Protein AF-S4MDJ8-F1 (afdb_monomer_lite)

Radius of gyration: 24.44 Å; chains: 1; bounding box: 49×28×102 Å

Structure (mmCIF, N/CA/C/O back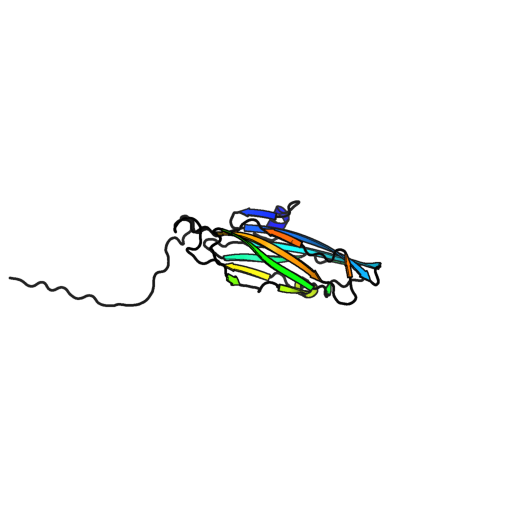bone):
data_AF-S4MDJ8-F1
#
_entry.id   AF-S4MDJ8-F1
#
loop_
_atom_site.group_PDB
_atom_site.id
_atom_site.type_symbol
_atom_site.label_atom_id
_atom_site.label_alt_id
_atom_site.label_comp_id
_atom_site.label_asym_id
_atom_site.label_entity_id
_atom_site.label_seq_id
_atom_site.pdbx_PDB_ins_code
_atom_site.Cartn_x
_atom_site.Cartn_y
_atom_site.Cartn_z
_atom_site.occupancy
_atom_site.B_iso_or_equiv
_atom_site.auth_seq_id
_atom_site.auth_comp_id
_atom_site.auth_asym_id
_atom_site.auth_atom_id
_atom_site.pdbx_PDB_model_num
ATOM 1 N N . MET A 1 1 ? 8.900 -11.882 -4.700 1.00 88.25 1 MET A N 1
ATOM 2 C CA . MET A 1 1 ? 8.943 -11.615 -3.251 1.00 88.25 1 MET A CA 1
ATOM 3 C C . MET A 1 1 ? 7.587 -11.981 -2.698 1.00 88.25 1 MET A C 1
ATOM 5 O O . MET A 1 1 ? 6.604 -11.550 -3.291 1.00 88.25 1 MET A O 1
ATOM 9 N N . THR A 1 2 ? 7.538 -12.802 -1.654 1.00 91.75 2 THR A N 1
ATOM 10 C CA . THR A 1 2 ? 6.279 -13.158 -0.974 1.00 91.75 2 THR A CA 1
ATOM 11 C C . THR A 1 2 ? 5.991 -12.207 0.190 1.00 91.75 2 THR A C 1
ATOM 13 O O . THR A 1 2 ? 6.854 -11.416 0.580 1.00 91.75 2 THR A O 1
ATOM 16 N N . THR A 1 3 ? 4.788 -12.286 0.764 1.00 92.44 3 THR A N 1
ATOM 17 C CA . THR A 1 3 ? 4.441 -11.566 1.998 1.00 92.44 3 THR A CA 1
ATOM 18 C C . THR A 1 3 ? 5.315 -12.004 3.167 1.00 92.44 3 THR A C 1
ATOM 20 O O . THR A 1 3 ? 5.830 -11.137 3.864 1.00 92.44 3 THR A O 1
ATOM 23 N N . GLN A 1 4 ? 5.580 -13.309 3.336 1.00 93.06 4 GLN A N 1
ATOM 24 C CA . GLN A 1 4 ? 6.463 -13.787 4.410 1.00 93.06 4 GLN A CA 1
ATOM 25 C C . GLN A 1 4 ? 7.883 -13.232 4.273 1.00 93.06 4 GLN A C 1
ATOM 27 O O . GLN A 1 4 ? 8.463 -12.775 5.252 1.00 93.06 4 GLN A O 1
ATOM 32 N N . GLU A 1 5 ? 8.434 -13.223 3.054 1.00 93.12 5 GLU A N 1
ATOM 33 C CA . GLU A 1 5 ? 9.754 -12.637 2.798 1.00 93.12 5 GLU A CA 1
ATOM 34 C C . GLU A 1 5 ? 9.779 -11.137 3.096 1.00 93.12 5 GLU A C 1
ATOM 36 O O . GLU A 1 5 ? 10.768 -10.631 3.620 1.00 93.12 5 GLU A O 1
ATOM 41 N N . CYS A 1 6 ? 8.699 -10.426 2.760 1.00 93.31 6 CYS A N 1
ATOM 42 C CA . CYS A 1 6 ? 8.584 -9.009 3.060 1.00 93.31 6 CYS A CA 1
ATOM 43 C C . CYS A 1 6 ? 8.516 -8.754 4.571 1.00 93.31 6 CYS A C 1
ATOM 45 O O . CYS A 1 6 ? 9.311 -7.971 5.075 1.00 93.31 6 CYS A O 1
ATOM 47 N N . VAL A 1 7 ? 7.633 -9.443 5.299 1.00 93.19 7 VAL A N 1
ATOM 48 C CA . VAL A 1 7 ? 7.488 -9.306 6.759 1.00 93.19 7 VAL A CA 1
ATOM 49 C C . VAL A 1 7 ? 8.807 -9.617 7.471 1.00 93.19 7 VAL A C 1
ATOM 51 O O . VAL A 1 7 ? 9.275 -8.815 8.278 1.00 93.19 7 VAL A O 1
ATOM 54 N N . ALA A 1 8 ? 9.459 -10.728 7.114 1.00 93.12 8 ALA A N 1
ATOM 55 C CA . ALA A 1 8 ? 10.753 -11.102 7.681 1.00 93.12 8 ALA A CA 1
ATOM 56 C C . ALA A 1 8 ? 11.854 -10.078 7.354 1.00 93.12 8 ALA A C 1
ATOM 58 O O . ALA A 1 8 ? 12.700 -9.780 8.195 1.00 93.12 8 ALA A O 1
ATOM 59 N N . GLY A 1 9 ? 11.850 -9.536 6.134 1.00 89.38 9 GLY A N 1
ATOM 60 C CA . GLY A 1 9 ? 12.825 -8.542 5.695 1.00 89.38 9 GLY A CA 1
ATOM 61 C C . GLY A 1 9 ? 12.613 -7.152 6.298 1.00 89.38 9 GLY A C 1
ATOM 62 O O . GLY A 1 9 ? 13.595 -6.433 6.507 1.00 89.38 9 GLY A O 1
ATOM 63 N N . LEU A 1 10 ? 11.358 -6.780 6.580 1.00 90.62 10 LEU A N 1
ATOM 64 C CA . LEU A 1 10 ? 11.018 -5.543 7.272 1.00 90.62 10 LEU A CA 1
ATOM 65 C C . LEU A 1 10 ? 11.495 -5.615 8.716 1.00 90.62 10 LEU A C 1
ATOM 67 O O . LEU A 1 10 ? 12.305 -4.776 9.079 1.00 90.62 10 LEU A O 1
ATOM 71 N N . ALA A 1 11 ? 11.116 -6.625 9.505 1.00 84.88 11 ALA A N 1
ATOM 72 C CA . ALA A 1 11 ? 11.483 -6.726 10.924 1.00 84.88 11 ALA A CA 1
ATOM 73 C C . ALA A 1 11 ? 11.325 -5.379 11.676 1.00 84.88 11 ALA A C 1
ATOM 75 O O . ALA A 1 11 ? 10.214 -5.016 12.039 1.00 84.88 11 ALA A O 1
ATOM 76 N N . THR A 1 12 ? 12.410 -4.616 11.878 1.00 78.56 12 THR A N 1
ATOM 77 C CA . THR A 1 12 ? 12.421 -3.278 12.517 1.00 78.56 12 THR A CA 1
ATOM 78 C C . THR A 1 12 ? 12.629 -2.100 11.547 1.00 78.56 12 THR A C 1
ATOM 80 O O . THR A 1 12 ? 12.828 -0.961 11.967 1.00 78.56 12 THR A O 1
ATOM 83 N N . LYS A 1 13 ? 12.626 -2.354 10.238 1.00 84.81 13 LYS A N 1
ATOM 84 C CA . LYS A 1 13 ? 12.887 -1.405 9.148 1.00 84.81 13 LYS A CA 1
ATOM 85 C C . LYS A 1 13 ? 11.585 -0.980 8.476 1.00 84.81 13 LYS A C 1
ATOM 87 O O . LYS A 1 13 ? 10.620 -1.731 8.410 1.00 84.81 13 LYS A O 1
ATOM 92 N N . THR A 1 14 ? 11.598 0.207 7.877 1.00 80.94 14 THR A N 1
ATOM 93 C CA . THR A 1 14 ? 10.458 0.759 7.123 1.00 80.94 14 THR A CA 1
ATOM 94 C C . THR A 1 14 ? 10.390 0.267 5.673 1.00 80.94 14 THR A C 1
ATOM 96 O O . THR A 1 14 ? 9.345 0.364 5.026 1.00 80.94 14 THR A O 1
ATOM 99 N N . PHE A 1 15 ? 11.490 -0.278 5.148 1.00 88.06 15 PHE A N 1
ATOM 100 C CA . PHE A 1 15 ? 11.560 -0.896 3.827 1.00 88.06 15 PHE A CA 1
ATOM 101 C C . PHE A 1 15 ? 12.599 -2.022 3.794 1.00 88.06 15 PHE A C 1
ATOM 103 O O . PHE A 1 15 ? 13.547 -2.057 4.584 1.00 88.06 15 PHE A O 1
ATOM 110 N N . TYR A 1 16 ? 12.442 -2.924 2.830 1.00 90.38 16 TYR A N 1
ATOM 111 C CA . TYR A 1 16 ? 13.342 -4.040 2.582 1.00 90.38 16 TYR A CA 1
ATOM 112 C C . TYR A 1 16 ? 13.578 -4.216 1.082 1.00 90.38 16 TYR A C 1
ATOM 114 O O . TYR A 1 16 ? 12.639 -4.293 0.290 1.00 90.38 16 TYR A O 1
ATOM 122 N N . ILE A 1 17 ? 14.846 -4.306 0.682 1.00 88.81 17 ILE A N 1
ATOM 123 C CA . ILE A 1 17 ? 15.245 -4.624 -0.691 1.00 88.81 17 ILE A CA 1
ATOM 124 C C . ILE A 1 17 ? 15.788 -6.047 -0.693 1.00 88.81 17 ILE A C 1
ATOM 126 O O . ILE A 1 17 ? 16.850 -6.309 -0.133 1.00 88.81 17 ILE A O 1
ATOM 130 N N . LYS A 1 18 ? 15.087 -6.956 -1.372 1.00 87.50 18 LYS A N 1
ATOM 131 C CA . LYS A 1 18 ? 15.595 -8.312 -1.619 1.00 87.50 18 LYS A CA 1
ATOM 132 C C . LYS A 1 18 ? 16.567 -8.326 -2.792 1.00 87.50 18 LYS A C 1
ATOM 134 O O . LYS A 1 18 ? 17.546 -9.060 -2.796 1.00 87.50 18 LYS A O 1
ATOM 139 N N . SER A 1 19 ? 16.262 -7.549 -3.826 1.00 84.56 19 SER A N 1
ATOM 140 C CA . SER A 1 19 ? 17.095 -7.403 -5.018 1.00 84.56 19 SER A CA 1
ATOM 141 C C . SER A 1 19 ? 16.704 -6.137 -5.775 1.00 84.56 19 SER A C 1
ATOM 143 O O . SER A 1 19 ? 15.685 -5.517 -5.479 1.00 84.56 19 SER A O 1
ATOM 145 N N . ARG A 1 20 ? 17.435 -5.813 -6.843 1.00 77.12 20 ARG A N 1
ATOM 146 C CA . ARG A 1 20 ? 17.061 -4.726 -7.765 1.00 77.12 20 ARG A CA 1
ATOM 147 C C . ARG A 1 20 ? 15.680 -4.881 -8.427 1.00 77.12 20 ARG A C 1
ATOM 149 O O . ARG A 1 20 ? 15.167 -3.908 -8.962 1.00 77.12 20 ARG A O 1
ATOM 156 N N . TYR A 1 21 ? 15.094 -6.081 -8.401 1.00 82.81 21 TYR A N 1
ATOM 157 C CA . TYR A 1 21 ? 13.793 -6.391 -9.005 1.00 82.81 21 TYR A CA 1
ATOM 158 C C . TYR A 1 21 ? 12.679 -6.607 -7.983 1.00 82.81 21 TYR A C 1
ATOM 160 O O . TYR A 1 21 ? 11.548 -6.890 -8.371 1.00 82.81 21 TYR A O 1
ATOM 168 N N . ALA A 1 22 ? 12.990 -6.565 -6.688 1.00 88.25 22 ALA A N 1
ATOM 169 C CA . ALA A 1 22 ? 12.021 -6.872 -5.651 1.00 88.25 22 ALA A CA 1
ATOM 170 C C . ALA A 1 22 ? 12.335 -6.117 -4.363 1.00 88.25 22 ALA A C 1
ATOM 172 O O . ALA A 1 22 ? 13.369 -6.349 -3.728 1.00 88.25 22 ALA A O 1
ATOM 173 N N . LEU A 1 23 ? 11.39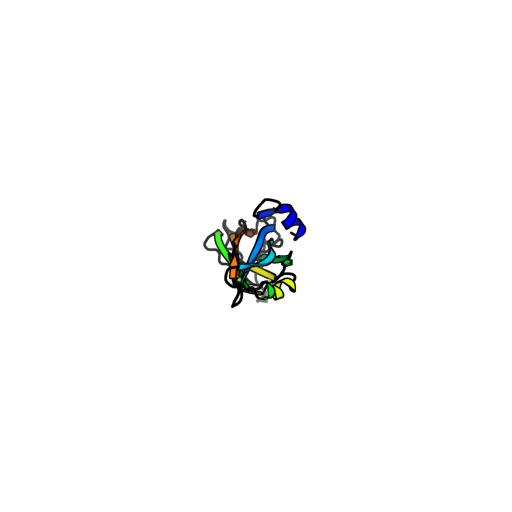7 -5.268 -3.963 1.00 90.62 23 LEU A N 1
ATOM 174 C CA . LEU A 1 23 ? 11.437 -4.512 -2.723 1.00 90.62 23 LEU A CA 1
ATOM 175 C C . LEU A 1 23 ? 10.057 -4.491 -2.074 1.00 90.62 23 LEU A C 1
ATOM 177 O O . LEU A 1 23 ? 9.044 -4.716 -2.739 1.00 90.62 23 LEU A O 1
ATOM 181 N N . CYS A 1 24 ? 10.013 -4.171 -0.791 1.00 92.50 24 CYS A N 1
ATOM 182 C CA . CYS A 1 24 ? 8.761 -3.873 -0.133 1.00 92.50 24 CYS A CA 1
ATOM 183 C C . CYS A 1 24 ? 8.899 -2.827 0.964 1.00 92.50 24 CYS A C 1
ATOM 185 O O . CYS A 1 24 ? 9.994 -2.526 1.438 1.00 92.50 24 CYS A O 1
ATOM 187 N N . SER A 1 25 ? 7.752 -2.294 1.357 1.00 93.44 25 SER A N 1
ATOM 188 C CA . SER A 1 25 ? 7.562 -1.455 2.530 1.00 93.44 25 SER A CA 1
ATOM 189 C C . SER A 1 25 ? 6.271 -1.882 3.215 1.00 93.44 25 SER A C 1
ATOM 191 O O . SER A 1 25 ? 5.390 -2.464 2.576 1.00 93.44 25 SER A O 1
ATOM 193 N N . GLY A 1 26 ? 6.170 -1.617 4.509 1.00 92.12 26 GLY A N 1
ATOM 194 C CA . GLY A 1 26 ? 4.990 -1.935 5.289 1.00 92.12 26 GLY A CA 1
ATOM 195 C C . GLY A 1 26 ? 4.720 -0.871 6.334 1.00 92.12 26 GLY A C 1
ATOM 196 O O . GLY A 1 26 ? 5.629 -0.150 6.751 1.00 92.12 26 GLY A O 1
ATOM 197 N N . LYS A 1 27 ? 3.458 -0.763 6.735 1.00 91.56 27 LYS A N 1
ATOM 198 C CA . LYS A 1 27 ? 3.037 0.115 7.818 1.00 91.56 27 LYS A CA 1
ATOM 199 C C . LYS A 1 27 ? 1.862 -0.502 8.562 1.00 91.56 27 LYS A C 1
ATOM 201 O O . LYS A 1 27 ? 0.946 -1.028 7.935 1.00 91.56 27 LYS A O 1
ATOM 206 N N . GLN A 1 28 ? 1.908 -0.376 9.880 1.00 92.12 28 GLN A N 1
ATOM 207 C CA . GLN A 1 28 ? 0.833 -0.771 10.777 1.00 92.12 28 GLN A CA 1
ATOM 208 C C . GLN A 1 28 ? -0.049 0.437 11.080 1.00 92.12 28 GLN A C 1
ATOM 210 O O . GLN A 1 28 ? 0.442 1.565 11.216 1.00 92.12 28 GLN A O 1
ATOM 215 N N . PHE A 1 29 ? -1.350 0.203 11.174 1.00 93.25 29 PHE A N 1
ATOM 216 C CA . PHE A 1 29 ? -2.346 1.234 11.409 1.00 93.25 29 PHE A CA 1
ATOM 217 C C . PHE A 1 29 ? -3.201 0.843 12.603 1.00 93.25 29 PHE A C 1
ATOM 219 O O . PHE A 1 29 ? -4.166 0.101 12.464 1.00 93.25 29 PHE A O 1
ATOM 226 N N . GLU A 1 30 ? -2.906 1.437 13.753 1.00 94.38 30 GLU A N 1
ATOM 227 C CA . GLU A 1 30 ? -3.720 1.330 14.964 1.00 94.38 30 GLU A CA 1
ATOM 228 C C . GLU A 1 30 ? -4.609 2.565 15.121 1.00 94.38 30 GLU A C 1
ATOM 230 O O . GLU A 1 30 ? -4.180 3.688 14.851 1.00 94.38 30 GLU A O 1
ATOM 235 N N . GLN A 1 31 ? -5.862 2.366 15.523 1.00 94.62 31 GLN A N 1
ATOM 236 C CA . GLN A 1 31 ? -6.810 3.441 15.797 1.00 94.62 31 GLN A CA 1
ATOM 237 C C . GLN A 1 31 ? -7.520 3.201 17.124 1.00 94.62 31 GLN A C 1
ATOM 239 O O . GLN A 1 31 ? -8.027 2.108 17.384 1.00 94.62 31 GLN A O 1
ATOM 244 N N . VAL A 1 32 ? -7.650 4.263 17.914 1.00 95.25 32 VAL A N 1
ATOM 245 C CA . VAL A 1 32 ? -8.607 4.352 19.018 1.00 95.25 32 VAL A CA 1
ATOM 246 C C . VAL A 1 32 ? -9.846 5.082 18.516 1.00 95.25 32 VAL A C 1
ATOM 248 O O . VAL A 1 32 ? -9.746 6.218 18.057 1.00 95.25 32 VAL A O 1
ATOM 251 N N . TRP A 1 33 ? -11.008 4.440 18.588 1.00 95.69 33 TRP A N 1
ATOM 252 C CA . TRP A 1 33 ? -12.289 4.996 18.157 1.00 95.69 33 TRP A CA 1
ATOM 253 C C . TRP A 1 33 ? -12.938 5.794 19.268 1.00 95.69 33 TRP A C 1
ATOM 255 O O . TRP A 1 33 ? -12.996 5.343 20.413 1.00 95.69 33 TRP A O 1
ATOM 265 N N . LEU A 1 34 ? -13.448 6.966 18.902 1.00 94.12 34 LEU A N 1
ATOM 266 C CA . LEU A 1 34 ? -14.087 7.891 19.817 1.00 94.12 34 LEU A CA 1
ATOM 267 C C . LEU A 1 34 ? -15.575 8.026 19.496 1.00 94.12 34 LEU A C 1
ATOM 269 O O . LEU A 1 34 ? -15.966 8.126 18.328 1.00 94.12 34 LEU A O 1
ATOM 273 N N . ARG A 1 35 ? -16.390 8.121 20.546 1.00 88.50 35 ARG A N 1
ATOM 274 C CA . ARG A 1 35 ? -17.797 8.520 20.469 1.00 88.50 35 ARG A CA 1
ATOM 275 C C . ARG A 1 35 ? -18.021 9.657 21.453 1.00 88.50 35 ARG A C 1
ATOM 277 O O . ARG A 1 35 ? -17.712 9.528 22.629 1.00 88.50 35 ARG A O 1
ATOM 284 N N . ASN A 1 36 ? -18.496 10.798 20.957 1.00 87.88 36 ASN A N 1
ATOM 285 C CA . ASN A 1 36 ? -18.613 12.034 21.745 1.00 87.88 36 ASN A CA 1
ATOM 286 C C . ASN A 1 36 ? -17.294 12.465 22.431 1.00 87.88 36 ASN A C 1
ATOM 288 O O . ASN A 1 36 ? -17.325 13.062 23.499 1.00 87.88 36 ASN A O 1
ATOM 292 N N . GLY A 1 37 ? -16.141 12.159 21.824 1.00 87.25 37 GLY A N 1
ATOM 293 C CA . GLY A 1 37 ? -14.812 12.482 22.364 1.00 87.25 37 GLY A CA 1
ATOM 294 C C . GLY A 1 37 ? -14.206 11.421 23.288 1.00 87.25 37 GLY A C 1
ATOM 295 O O . GLY A 1 37 ? -13.008 11.479 23.544 1.00 87.25 37 GLY A O 1
ATOM 296 N N . GLU A 1 38 ? -14.981 10.421 23.711 1.00 92.62 38 GLU A N 1
ATOM 297 C CA . GLU A 1 38 ? -14.529 9.376 24.635 1.00 92.62 38 GLU A CA 1
ATOM 298 C C . GLU A 1 38 ? -14.091 8.098 23.897 1.00 92.62 38 GLU A C 1
ATOM 300 O O . GLU A 1 38 ? -14.782 7.682 22.959 1.00 92.62 38 GLU A O 1
ATOM 305 N N . PRO A 1 39 ? -12.986 7.435 24.300 1.00 95.38 39 PRO A N 1
ATOM 306 C CA . PRO A 1 39 ? -12.560 6.154 23.738 1.00 95.38 39 PRO A CA 1
ATOM 307 C C . PRO A 1 39 ? -13.566 5.027 23.988 1.00 95.38 39 PRO A C 1
ATOM 309 O O . PRO A 1 39 ? -13.848 4.670 25.130 1.00 95.38 39 PRO A O 1
ATOM 312 N N . VAL A 1 40 ? -14.052 4.402 22.915 1.00 96.62 40 VAL A N 1
ATOM 313 C CA . VAL A 1 40 ? -15.057 3.322 22.987 1.00 96.62 40 VAL A CA 1
ATOM 314 C C . VAL A 1 40 ? -14.591 1.992 22.399 1.00 96.62 40 VAL A C 1
ATOM 316 O O . VAL A 1 40 ? -15.143 0.942 22.738 1.00 96.62 40 VAL A O 1
ATOM 319 N N . GLY A 1 41 ? -13.527 1.998 21.596 1.00 96.50 41 GLY A N 1
ATOM 320 C CA . GLY A 1 41 ? -12.958 0.779 21.031 1.00 96.50 41 GLY A CA 1
ATOM 321 C C . GLY A 1 41 ? -11.697 1.019 20.226 1.00 96.50 41 GLY A C 1
ATOM 322 O O . GLY A 1 41 ? -11.176 2.133 20.170 1.00 96.50 41 GLY A O 1
ATOM 323 N N . THR A 1 42 ? -11.184 -0.045 19.622 1.00 96.81 42 THR A N 1
ATOM 324 C CA . THR A 1 42 ? -9.923 -0.017 18.874 1.00 96.81 42 THR A CA 1
ATOM 325 C C . THR A 1 42 ? -10.031 -0.806 17.582 1.00 96.81 42 THR A C 1
ATOM 327 O O . THR A 1 42 ? -10.879 -1.691 17.443 1.00 96.81 42 THR A O 1
ATOM 330 N N . SER A 1 43 ? -9.165 -0.483 16.629 1.00 96.69 43 SER A N 1
ATOM 331 C CA . SER A 1 43 ? -8.934 -1.311 15.452 1.00 96.69 43 SER A CA 1
ATOM 332 C C . SER A 1 43 ? -7.472 -1.283 15.032 1.00 96.69 43 SER A C 1
ATOM 334 O O . SER A 1 43 ? -6.774 -0.301 15.280 1.00 96.69 43 SER A O 1
ATOM 336 N N . HIS A 1 44 ? -7.026 -2.354 14.391 1.00 96.00 44 HIS A N 1
ATOM 337 C CA . HIS A 1 44 ? -5.690 -2.491 13.835 1.00 96.00 44 HIS A CA 1
ATOM 338 C C . HIS A 1 44 ? -5.741 -3.202 12.479 1.00 96.00 44 HIS A C 1
ATOM 340 O O . HIS A 1 44 ? -6.588 -4.070 12.261 1.00 96.00 44 HIS A O 1
ATOM 346 N N . PHE A 1 45 ? -4.862 -2.796 11.569 1.00 95.06 45 PHE A N 1
ATOM 347 C CA . PHE A 1 45 ? -4.556 -3.529 10.349 1.00 95.06 45 PHE A CA 1
ATOM 348 C C . PHE A 1 45 ? -3.166 -3.157 9.840 1.00 95.06 45 PHE A C 1
ATOM 350 O O . PHE A 1 45 ? -2.669 -2.049 10.064 1.00 95.06 45 PHE A O 1
ATOM 357 N N . ASP A 1 46 ? -2.596 -4.059 9.062 1.00 93.56 46 ASP A N 1
ATOM 358 C CA . ASP A 1 46 ? -1.310 -3.896 8.412 1.00 93.56 46 ASP A CA 1
ATOM 359 C C . ASP A 1 46 ? -1.480 -3.672 6.913 1.00 93.56 46 ASP A C 1
ATOM 361 O O . ASP A 1 46 ? -2.369 -4.233 6.266 1.00 93.56 46 ASP A O 1
ATOM 365 N N . VAL A 1 47 ? -0.583 -2.872 6.339 1.00 94.00 47 VAL A N 1
ATOM 366 C CA . VAL A 1 47 ? -0.459 -2.706 4.891 1.00 94.00 47 VAL A CA 1
ATOM 367 C C . VAL A 1 47 ? 0.952 -3.047 4.461 1.00 94.00 47 VAL A C 1
ATOM 369 O O . VAL A 1 47 ? 1.908 -2.450 4.953 1.00 94.00 47 VAL A O 1
ATOM 372 N N . LEU A 1 48 ? 1.082 -3.935 3.477 1.00 94.38 48 LEU A N 1
ATOM 373 C CA . LEU A 1 48 ? 2.338 -4.201 2.779 1.00 94.38 48 LEU A CA 1
ATOM 374 C C . LEU A 1 48 ? 2.220 -3.748 1.324 1.00 94.38 48 LEU A C 1
ATOM 376 O O . LEU A 1 48 ? 1.288 -4.134 0.620 1.00 94.38 48 LEU A O 1
ATOM 380 N N . ALA A 1 49 ? 3.197 -2.982 0.847 1.00 94.94 49 ALA A N 1
ATOM 381 C CA . ALA A 1 49 ? 3.377 -2.670 -0.565 1.00 94.94 49 ALA A CA 1
ATOM 382 C C . ALA A 1 49 ? 4.607 -3.420 -1.086 1.00 94.94 49 ALA A C 1
ATOM 384 O O . ALA A 1 49 ? 5.739 -3.112 -0.713 1.00 94.94 49 ALA A O 1
ATOM 385 N N . ILE A 1 50 ? 4.389 -4.408 -1.955 1.00 94.31 50 ILE A N 1
ATOM 386 C CA . ILE A 1 50 ? 5.454 -5.206 -2.573 1.00 94.31 50 ILE A CA 1
ATOM 387 C C . ILE A 1 50 ? 5.618 -4.779 -4.030 1.00 94.31 50 ILE A C 1
ATOM 389 O O . ILE A 1 50 ? 4.728 -4.990 -4.853 1.00 94.31 50 ILE A O 1
ATOM 393 N N . GLY A 1 51 ? 6.777 -4.212 -4.354 1.00 92.38 51 GLY A N 1
ATOM 394 C CA . GLY A 1 51 ? 7.179 -3.862 -5.712 1.00 92.38 51 GLY A CA 1
ATOM 395 C C . GLY A 1 51 ? 7.995 -4.974 -6.342 1.00 92.38 51 GLY A C 1
ATOM 396 O O . GLY A 1 51 ? 9.019 -5.384 -5.796 1.00 92.38 51 GLY A O 1
ATOM 397 N N . THR A 1 52 ? 7.570 -5.439 -7.512 1.00 90.69 52 THR A N 1
ATOM 398 C CA . THR A 1 52 ? 8.306 -6.432 -8.297 1.00 90.69 52 THR A CA 1
ATOM 399 C C . THR A 1 52 ? 8.410 -6.026 -9.754 1.00 90.69 52 THR A C 1
ATOM 401 O O . THR A 1 52 ? 7.471 -5.476 -10.324 1.00 90.69 52 THR A O 1
ATOM 404 N N . ILE A 1 53 ? 9.550 -6.325 -10.362 1.00 86.12 53 ILE A N 1
ATOM 405 C CA . ILE A 1 53 ? 9.785 -6.170 -11.794 1.00 86.12 53 ILE A CA 1
ATOM 406 C C . ILE A 1 53 ? 10.081 -7.571 -12.332 1.00 86.12 53 ILE A C 1
ATOM 408 O O . ILE A 1 53 ? 11.092 -8.163 -11.943 1.00 86.12 53 ILE A O 1
ATOM 412 N N . PRO A 1 54 ? 9.209 -8.152 -13.176 1.00 82.62 54 PRO A N 1
ATOM 413 C CA . PRO A 1 54 ? 9.517 -9.412 -13.834 1.00 82.62 54 PRO A CA 1
ATOM 414 C C . PRO A 1 54 ? 10.822 -9.309 -14.626 1.00 82.62 54 PRO A C 1
ATOM 416 O O . PRO A 1 54 ? 11.175 -8.241 -15.134 1.00 82.62 54 PRO A O 1
ATOM 419 N N . LYS A 1 55 ? 11.529 -10.433 -14.771 1.00 74.12 55 LYS A N 1
ATOM 420 C CA . LYS A 1 55 ? 12.708 -10.491 -15.638 1.00 74.12 55 LYS A CA 1
ATOM 421 C C . LYS A 1 55 ? 12.318 -9.986 -17.034 1.00 74.12 55 LYS A C 1
ATOM 423 O O . LYS A 1 55 ? 11.285 -10.389 -17.559 1.00 74.12 55 LYS A O 1
ATOM 428 N N . ASN A 1 56 ? 13.146 -9.118 -17.614 1.00 71.94 56 ASN A N 1
ATOM 429 C CA . ASN A 1 56 ? 12.942 -8.535 -18.946 1.00 71.94 56 ASN A CA 1
ATOM 430 C C . ASN A 1 56 ? 11.691 -7.643 -19.086 1.00 71.94 56 ASN A C 1
ATOM 432 O O . ASN A 1 56 ? 11.173 -7.486 -20.189 1.00 71.94 56 ASN A O 1
ATOM 436 N N . SER A 1 57 ? 11.197 -7.060 -17.991 1.00 77.94 57 SER A N 1
ATOM 437 C CA . SER A 1 57 ? 10.038 -6.166 -18.012 1.00 77.94 57 SER A CA 1
ATOM 438 C C . SER A 1 57 ? 10.412 -4.723 -17.682 1.00 77.94 57 SER A C 1
ATOM 440 O O . SER A 1 57 ? 11.198 -4.462 -16.773 1.00 77.94 57 SER A O 1
ATOM 442 N N . ARG A 1 58 ? 9.768 -3.774 -18.371 1.00 81.19 58 ARG A N 1
ATOM 443 C CA . ARG A 1 58 ? 9.761 -2.339 -18.017 1.00 81.19 58 ARG A CA 1
ATOM 444 C C . ARG A 1 58 ? 8.511 -1.938 -17.233 1.00 81.19 58 ARG A C 1
ATOM 446 O O . ARG A 1 58 ? 8.131 -0.773 -17.190 1.00 81.19 58 ARG A O 1
ATOM 453 N N . THR A 1 59 ? 7.854 -2.929 -16.638 1.00 86.56 59 THR A N 1
ATOM 454 C CA . THR A 1 59 ? 6.687 -2.754 -15.779 1.00 86.56 59 THR A CA 1
ATOM 455 C C . THR A 1 59 ? 7.068 -3.121 -14.357 1.00 86.56 59 THR A C 1
ATOM 457 O O . THR A 1 59 ? 7.483 -4.251 -14.097 1.00 86.56 59 THR A O 1
ATOM 460 N N . ILE A 1 60 ? 6.890 -2.189 -13.423 1.00 88.19 60 ILE A N 1
ATOM 461 C CA . ILE A 1 60 ? 6.823 -2.546 -12.005 1.00 88.19 60 ILE A CA 1
ATOM 462 C C . ILE A 1 60 ? 5.376 -2.879 -11.676 1.00 88.19 60 ILE A C 1
ATOM 464 O O . ILE A 1 60 ? 4.457 -2.147 -12.037 1.00 88.19 60 ILE A O 1
ATOM 468 N N . THR A 1 61 ? 5.183 -3.982 -10.970 1.00 92.44 61 THR A N 1
ATOM 469 C CA . THR A 1 61 ? 3.928 -4.303 -10.302 1.00 92.44 61 THR A CA 1
ATOM 470 C C . THR A 1 61 ? 4.086 -4.022 -8.820 1.00 92.44 61 THR A C 1
ATOM 472 O O . THR A 1 61 ? 4.898 -4.662 -8.151 1.00 92.44 61 THR A O 1
ATOM 475 N N . VAL A 1 62 ? 3.294 -3.086 -8.310 1.00 93.81 62 VAL A N 1
ATOM 476 C CA . VAL A 1 62 ? 3.113 -2.844 -6.882 1.00 93.81 62 VAL A CA 1
ATOM 477 C C . VAL A 1 62 ? 1.853 -3.579 -6.446 1.00 93.81 62 VAL A C 1
ATOM 479 O O . VAL A 1 62 ? 0.746 -3.251 -6.870 1.00 93.81 62 VAL A O 1
ATOM 482 N N . THR A 1 63 ? 2.025 -4.605 -5.622 1.00 95.50 63 THR A N 1
ATOM 483 C CA . THR A 1 63 ? 0.915 -5.357 -5.031 1.00 95.50 63 THR A CA 1
ATOM 484 C C . THR A 1 63 ? 0.721 -4.894 -3.598 1.00 95.50 63 THR A C 1
ATOM 486 O O . THR A 1 63 ? 1.679 -4.894 -2.824 1.00 95.50 63 THR A O 1
ATOM 489 N N . TYR A 1 64 ? -0.506 -4.505 -3.265 1.00 95.69 64 TYR A N 1
ATOM 490 C CA . TYR A 1 64 ? -0.889 -4.116 -1.916 1.00 95.69 64 TYR A CA 1
ATOM 491 C C . TYR A 1 64 ? -1.590 -5.276 -1.224 1.00 95.69 64 TYR A C 1
ATOM 493 O O . TYR A 1 64 ? -2.517 -5.865 -1.786 1.00 95.69 64 TYR A O 1
ATOM 501 N N . TYR A 1 65 ? -1.146 -5.560 -0.007 1.00 95.50 65 TYR A N 1
ATOM 502 C CA . TYR A 1 65 ? -1.731 -6.542 0.894 1.00 95.50 65 TYR A CA 1
ATOM 503 C C . TYR A 1 65 ? -2.247 -5.797 2.115 1.00 95.50 65 TYR A C 1
ATOM 505 O O . TYR A 1 65 ? -1.520 -4.971 2.669 1.00 95.50 65 TYR A O 1
ATOM 513 N N . PHE A 1 66 ? -3.481 -6.092 2.507 1.00 95.12 66 PHE A N 1
ATOM 514 C CA . PHE A 1 66 ? -4.081 -5.596 3.737 1.00 95.12 66 PHE A CA 1
ATOM 515 C C . PHE A 1 66 ? -4.326 -6.795 4.637 1.00 95.12 66 PHE A C 1
ATOM 517 O O . PHE A 1 66 ? -4.997 -7.742 4.232 1.00 95.12 66 PHE A O 1
ATOM 524 N N . THR A 1 67 ? -3.716 -6.795 5.812 1.00 93.06 67 THR A N 1
ATOM 525 C CA . THR A 1 67 ? -3.646 -7.975 6.676 1.00 93.06 67 THR A CA 1
ATOM 526 C C . THR A 1 67 ? -3.871 -7.602 8.131 1.00 93.06 67 THR A C 1
ATOM 528 O O . THR A 1 67 ? -4.004 -6.429 8.463 1.00 93.06 67 THR A O 1
ATOM 531 N N . ASP A 1 68 ? -3.929 -8.621 8.986 1.00 93.56 68 ASP A N 1
ATOM 532 C CA . ASP A 1 68 ? -4.039 -8.491 10.443 1.00 93.56 68 ASP A CA 1
ATOM 533 C C . ASP A 1 68 ? -5.175 -7.572 10.912 1.00 93.56 68 ASP A C 1
ATOM 535 O O . ASP A 1 68 ? -5.052 -6.764 11.824 1.00 93.56 68 ASP A O 1
ATOM 539 N N . PHE A 1 69 ? -6.321 -7.664 10.247 1.00 95.81 69 PHE A N 1
ATOM 540 C CA . PHE A 1 69 ? -7.483 -6.889 10.635 1.00 95.81 69 PHE A CA 1
ATOM 541 C C . PHE A 1 69 ? -8.015 -7.361 11.988 1.00 95.81 69 PHE A C 1
ATOM 543 O O . PHE A 1 69 ? -8.587 -8.447 12.103 1.00 95.81 69 PHE A O 1
ATOM 550 N N . THR A 1 70 ? -7.915 -6.504 12.997 1.00 97.12 70 THR A N 1
ATOM 551 C CA . THR A 1 70 ? -8.526 -6.724 14.306 1.00 97.12 70 THR A CA 1
ATOM 552 C C . THR A 1 70 ? -9.340 -5.506 14.719 1.00 97.12 70 THR A C 1
ATOM 554 O O . THR A 1 70 ? -9.031 -4.363 14.381 1.00 97.12 70 THR A O 1
ATOM 557 N N . ALA A 1 71 ? -10.440 -5.744 15.425 1.00 96.88 71 ALA A N 1
ATOM 558 C CA . ALA A 1 71 ? -11.276 -4.692 15.978 1.00 96.88 71 ALA A CA 1
ATOM 559 C C . ALA A 1 71 ? -11.884 -5.175 17.291 1.00 96.88 71 ALA A C 1
ATOM 561 O O . ALA A 1 71 ? -12.260 -6.341 17.417 1.00 96.88 71 ALA A O 1
ATOM 562 N N . ALA A 1 72 ? -11.979 -4.282 18.269 1.00 96.62 72 ALA A N 1
ATOM 563 C CA . ALA A 1 72 ? -12.495 -4.602 19.589 1.00 96.62 72 ALA A CA 1
ATOM 564 C C . ALA A 1 72 ? -13.459 -3.522 20.077 1.00 96.62 72 ALA A C 1
ATOM 566 O O . ALA A 1 72 ? -13.275 -2.332 19.804 1.00 96.62 72 ALA A O 1
ATOM 567 N N . LYS A 1 73 ? -14.454 -3.959 20.859 1.00 96.62 73 LYS A N 1
ATOM 568 C CA . LYS A 1 73 ? -15.514 -3.113 21.430 1.00 96.62 73 LYS A CA 1
ATOM 569 C C . LYS A 1 73 ? -16.261 -2.322 20.343 1.00 96.62 73 LYS A C 1
ATOM 571 O O . LYS A 1 73 ? -16.337 -2.756 19.195 1.00 96.62 73 LYS A O 1
ATOM 576 N N . GLU A 1 74 ? -16.855 -1.192 20.710 1.00 95.62 74 GLU A N 1
ATOM 577 C CA . GLU A 1 74 ? -17.592 -0.344 19.781 1.00 95.62 74 GLU A CA 1
ATOM 578 C C . GLU A 1 74 ? -16.625 0.433 18.880 1.00 95.62 74 GLU A C 1
ATOM 580 O O . GLU A 1 74 ? -15.710 1.094 19.367 1.00 95.62 74 GLU A O 1
ATOM 585 N N . ASN A 1 75 ? -16.794 0.351 17.562 1.00 95.19 75 ASN A N 1
ATOM 586 C CA . ASN A 1 75 ? -15.908 1.025 16.617 1.00 95.19 75 ASN A CA 1
ATOM 587 C C . ASN A 1 75 ? -16.587 1.293 15.266 1.00 95.19 75 ASN A C 1
ATOM 589 O O . ASN A 1 75 ? -17.565 0.641 14.900 1.00 95.19 75 ASN A O 1
ATOM 593 N N . GLY A 1 76 ? -16.019 2.236 14.508 1.00 93.88 76 GLY A N 1
ATOM 594 C CA . GLY A 1 76 ? -16.431 2.576 13.143 1.00 93.88 76 GLY A CA 1
ATOM 595 C C . GLY A 1 76 ? -15.596 1.903 12.047 1.00 93.88 76 GLY A C 1
ATOM 596 O O . GLY A 1 76 ? -15.677 2.321 10.889 1.00 93.88 76 GLY A O 1
ATOM 597 N N . ALA A 1 77 ? -14.777 0.895 12.378 1.00 95.38 77 ALA A N 1
ATOM 598 C CA . ALA A 1 77 ? -13.731 0.393 11.486 1.00 95.38 77 ALA A CA 1
ATOM 599 C C . ALA A 1 77 ? -14.292 -0.145 10.171 1.00 95.38 77 ALA A C 1
ATOM 601 O O . ALA A 1 77 ? -13.818 0.250 9.113 1.00 95.38 77 ALA A O 1
ATOM 602 N N . ALA A 1 78 ? -15.361 -0.946 10.213 1.00 95.31 78 ALA A N 1
ATOM 603 C CA . ALA A 1 78 ? -15.937 -1.595 9.031 1.00 95.31 78 ALA A CA 1
ATOM 604 C C . ALA A 1 78 ? -16.257 -0.625 7.872 1.00 95.31 78 ALA A C 1
ATOM 606 O O . ALA A 1 78 ? -16.089 -0.985 6.704 1.00 95.31 78 ALA A O 1
ATOM 607 N N . ALA A 1 79 ? -16.684 0.603 8.188 1.00 95.44 79 ALA A N 1
ATOM 608 C CA . ALA A 1 79 ? -17.021 1.643 7.215 1.00 95.44 79 ALA A CA 1
ATOM 609 C C . ALA A 1 79 ? -15.907 2.693 7.022 1.00 95.44 79 ALA A C 1
ATOM 611 O O . ALA A 1 79 ? -16.094 3.647 6.266 1.00 95.44 79 ALA A O 1
ATOM 612 N N . MET A 1 80 ? -14.750 2.532 7.674 1.00 95.38 80 MET A N 1
ATOM 613 C CA . MET A 1 80 ? -13.594 3.404 7.485 1.00 95.38 80 MET A CA 1
ATOM 614 C C . MET A 1 80 ? -13.129 3.353 6.033 1.00 95.38 80 MET A C 1
ATOM 616 O O . MET A 1 80 ? -12.826 2.283 5.505 1.00 95.38 80 MET A O 1
ATOM 620 N N . GLY A 1 81 ? -13.056 4.522 5.399 1.00 96.00 81 GLY A N 1
ATOM 621 C CA . GLY A 1 81 ? -12.490 4.671 4.069 1.00 96.00 81 GLY A CA 1
ATOM 622 C C . GLY A 1 81 ? -10.969 4.628 4.139 1.00 96.00 81 GLY A C 1
ATOM 623 O O . GLY A 1 81 ? -10.353 5.444 4.822 1.00 96.00 81 GLY A O 1
ATOM 624 N N . ILE A 1 82 ? -10.373 3.702 3.402 1.00 96.19 82 ILE A N 1
ATOM 625 C CA . ILE A 1 82 ? -8.932 3.520 3.273 1.00 96.19 82 ILE A CA 1
ATOM 626 C C . ILE A 1 82 ? -8.579 3.839 1.823 1.00 96.19 82 ILE A C 1
ATOM 628 O O . ILE A 1 82 ? -8.986 3.144 0.891 1.00 96.19 82 ILE A O 1
ATOM 632 N N . THR A 1 83 ? -7.875 4.950 1.627 1.00 96.31 83 THR A N 1
ATOM 633 C CA . THR A 1 83 ? -7.455 5.424 0.309 1.00 96.31 83 THR A CA 1
ATOM 634 C C . THR A 1 83 ? -5.981 5.160 0.115 1.00 96.31 83 THR A C 1
ATOM 636 O O . THR A 1 83 ? -5.152 5.685 0.854 1.00 96.31 83 THR A O 1
ATOM 639 N N . THR A 1 84 ? -5.662 4.419 -0.932 1.00 95.44 84 THR A N 1
ATOM 640 C CA . THR A 1 84 ? -4.294 4.194 -1.370 1.00 95.44 84 THR A CA 1
ATOM 641 C C . THR A 1 84 ? -3.967 5.128 -2.516 1.00 95.44 84 THR A C 1
ATOM 643 O O . THR A 1 84 ? -4.727 5.278 -3.475 1.00 95.44 84 THR A O 1
ATOM 646 N N . LYS A 1 85 ? -2.813 5.767 -2.407 1.00 92.69 85 LYS A N 1
ATOM 647 C CA . LYS A 1 85 ? -2.210 6.623 -3.416 1.00 92.69 85 LYS A CA 1
ATOM 648 C C . LYS A 1 85 ? -0.835 6.068 -3.760 1.00 92.69 85 LYS A C 1
ATOM 650 O O . LYS A 1 85 ? -0.210 5.359 -2.970 1.00 92.69 85 LYS A O 1
ATOM 655 N N . GLY A 1 86 ? -0.370 6.422 -4.944 1.00 87.06 86 GLY A N 1
ATOM 656 C CA . GLY A 1 86 ? 0.970 6.124 -5.412 1.00 87.06 86 GLY A CA 1
ATOM 657 C C . GLY A 1 86 ? 1.463 7.277 -6.256 1.00 87.06 86 GLY A C 1
ATOM 658 O O . GLY A 1 86 ? 0.758 7.705 -7.170 1.00 87.06 86 GLY A O 1
ATOM 659 N N . SER A 1 87 ? 2.648 7.787 -5.949 1.00 83.69 87 SER A N 1
ATOM 660 C CA . SER A 1 87 ? 3.306 8.801 -6.766 1.00 83.69 87 SER A CA 1
ATOM 661 C C . SER A 1 87 ? 4.749 8.406 -7.037 1.00 83.69 87 SER A C 1
ATOM 663 O O . SER A 1 87 ? 5.409 7.780 -6.209 1.00 83.69 87 SER A O 1
ATOM 665 N N . ILE A 1 88 ? 5.241 8.773 -8.218 1.00 86.50 88 ILE A N 1
ATOM 666 C CA . ILE A 1 88 ? 6.674 8.806 -8.485 1.00 86.50 88 ILE A CA 1
ATOM 667 C C . ILE A 1 88 ? 7.165 10.200 -8.095 1.00 86.50 88 ILE A C 1
ATOM 669 O O . ILE A 1 88 ? 6.777 11.181 -8.727 1.00 86.50 88 ILE A O 1
ATOM 673 N N . THR A 1 89 ? 7.983 10.297 -7.047 1.00 87.50 89 THR A N 1
ATOM 674 C CA . THR A 1 89 ? 8.542 11.580 -6.581 1.00 87.50 89 THR A CA 1
ATOM 675 C C . THR A 1 89 ? 9.816 11.957 -7.324 1.00 87.50 89 THR A C 1
ATOM 677 O O . THR A 1 89 ? 10.110 13.138 -7.489 1.00 87.50 89 THR A O 1
ATOM 680 N N . HIS A 1 90 ? 10.542 10.960 -7.828 1.00 87.50 90 HIS A N 1
ATOM 681 C CA . HIS A 1 90 ? 11.708 11.156 -8.676 1.00 87.50 90 HIS A CA 1
ATOM 682 C C . HIS A 1 90 ? 11.766 10.095 -9.762 1.00 87.50 90 HIS A C 1
ATOM 684 O O . HIS A 1 90 ? 11.483 8.931 -9.495 1.00 87.50 90 HIS A O 1
ATOM 690 N N . LEU A 1 91 ? 12.181 10.489 -10.961 1.00 86.75 91 LEU A N 1
ATOM 691 C CA . LEU A 1 91 ? 12.328 9.628 -12.126 1.00 86.75 91 LEU A CA 1
ATOM 692 C C . LEU A 1 91 ? 13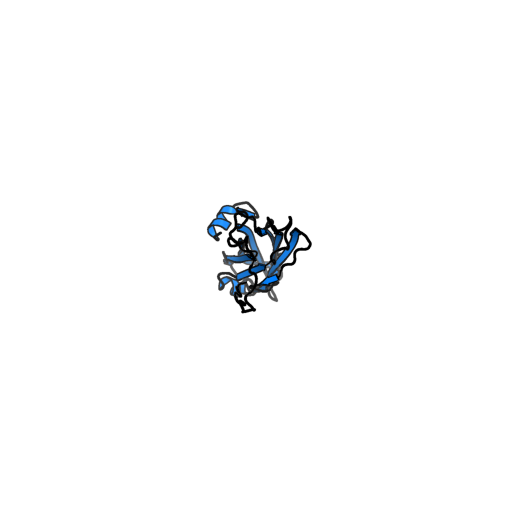.637 9.988 -12.827 1.00 86.75 91 LEU A C 1
ATOM 694 O O . LEU A 1 91 ? 13.934 11.168 -13.014 1.00 86.75 91 LEU A O 1
ATOM 698 N N . TRP A 1 92 ? 14.419 8.976 -13.186 1.00 86.19 92 TRP A N 1
ATOM 699 C CA . TRP A 1 92 ? 15.696 9.119 -13.871 1.00 86.19 92 TRP A CA 1
ATOM 700 C C . TRP A 1 92 ? 15.754 8.189 -15.087 1.00 86.19 92 TRP A C 1
ATOM 702 O O . TRP A 1 92 ? 15.552 6.985 -14.914 1.00 86.19 92 TRP A O 1
ATOM 712 N N . PRO A 1 93 ? 16.053 8.728 -16.284 1.00 85.25 93 PRO A N 1
ATOM 713 C CA . PRO A 1 93 ? 16.166 10.159 -16.569 1.00 85.25 93 PRO A CA 1
ATOM 714 C C . PRO A 1 93 ? 14.811 10.855 -16.366 1.00 85.25 93 PRO A C 1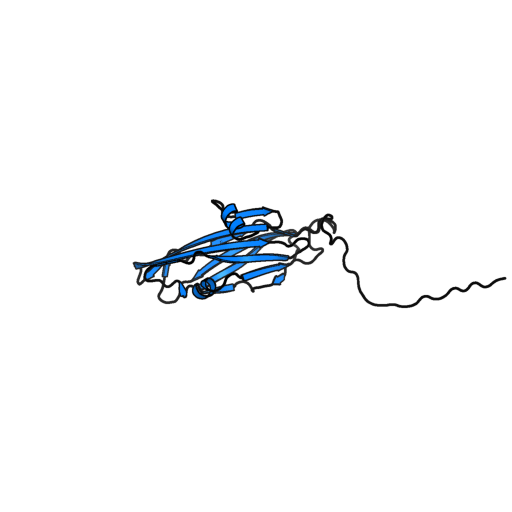
ATOM 716 O O . PRO A 1 93 ? 13.755 10.240 -16.501 1.00 85.25 93 PRO A O 1
ATOM 719 N N . SER A 1 94 ? 14.834 12.143 -16.025 1.00 87.75 94 SER A N 1
ATOM 720 C CA . SER A 1 94 ? 13.610 12.912 -15.745 1.00 87.75 94 SER A CA 1
ATOM 721 C C . SER A 1 94 ? 12.698 13.070 -16.964 1.00 87.75 94 SER A C 1
ATOM 723 O O . SER A 1 94 ? 11.533 13.422 -16.813 1.00 87.75 94 SER A O 1
ATOM 725 N N . THR A 1 95 ? 13.219 12.799 -18.162 1.00 86.50 95 THR A N 1
ATOM 726 C CA . THR A 1 95 ? 12.490 12.794 -19.434 1.00 86.50 95 THR A CA 1
ATOM 727 C C . THR A 1 95 ? 11.680 11.524 -19.671 1.00 86.50 95 THR A C 1
ATOM 729 O O . THR A 1 95 ? 10.867 11.498 -20.594 1.00 86.50 95 THR A O 1
ATOM 732 N N . ALA A 1 96 ? 11.890 10.468 -18.881 1.00 87.50 96 ALA A N 1
ATOM 733 C CA . ALA A 1 96 ? 11.095 9.261 -19.008 1.00 87.50 96 ALA A CA 1
ATOM 734 C C . ALA A 1 96 ? 9.623 9.551 -18.678 1.00 87.50 96 ALA A C 1
ATOM 736 O O . ALA A 1 96 ? 9.291 10.336 -17.792 1.00 87.50 96 ALA A O 1
ATOM 737 N N . ALA A 1 97 ? 8.730 8.884 -19.390 1.00 89.25 97 ALA A N 1
ATOM 738 C CA . ALA A 1 97 ? 7.299 8.928 -19.183 1.00 89.25 97 ALA A CA 1
ATOM 739 C C . ALA A 1 97 ? 6.807 7.526 -18.830 1.00 89.25 97 ALA A C 1
ATOM 741 O O . ALA A 1 97 ? 7.199 6.527 -19.437 1.00 89.25 97 ALA A O 1
ATOM 742 N N . TYR A 1 98 ? 5.914 7.455 -17.850 1.00 88.62 98 TYR A N 1
ATOM 743 C CA . TYR A 1 98 ? 5.296 6.205 -17.441 1.00 88.62 98 TYR A CA 1
ATOM 744 C C . TYR A 1 98 ? 3.791 6.242 -17.672 1.00 88.62 98 TYR A C 1
ATOM 746 O O . TYR A 1 98 ? 3.140 7.283 -17.587 1.00 88.62 98 TYR A O 1
ATOM 754 N N . THR A 1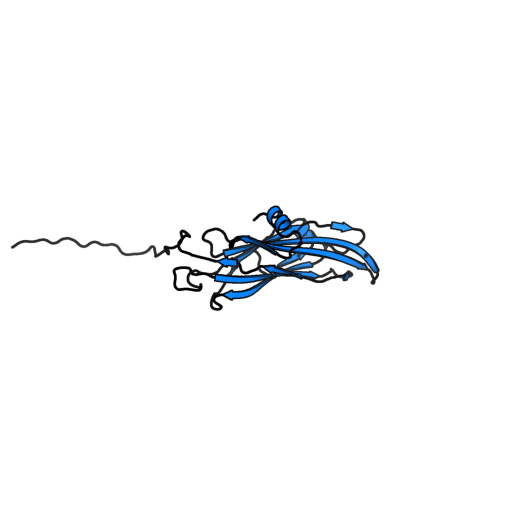 99 ? 3.233 5.069 -17.927 1.00 90.81 99 THR A N 1
ATOM 755 C CA . THR A 1 99 ? 1.792 4.831 -17.949 1.00 90.81 99 THR A CA 1
ATOM 756 C C . THR A 1 99 ? 1.388 4.025 -16.722 1.00 90.81 99 THR A C 1
ATOM 758 O O . THR A 1 99 ? 2.199 3.295 -16.147 1.00 90.81 99 THR A O 1
ATOM 761 N N . GLN A 1 100 ? 0.138 4.190 -16.296 1.00 92.06 100 GLN A N 1
ATOM 762 C CA . GLN A 1 100 ? -0.430 3.463 -15.165 1.00 92.06 100 GLN A CA 1
ATOM 763 C C . GLN A 1 100 ? -1.369 2.362 -15.658 1.00 92.06 100 GLN A C 1
ATOM 765 O O . GLN A 1 100 ? -2.108 2.557 -16.621 1.00 92.06 100 GLN A O 1
ATOM 770 N N . GLY A 1 101 ? -1.377 1.231 -14.959 1.00 92.44 101 GLY A N 1
ATOM 771 C CA . GLY A 1 101 ? -2.308 0.126 -15.183 1.00 92.44 101 GLY A CA 1
ATOM 772 C C . GLY A 1 101 ? -2.713 -0.559 -13.877 1.00 92.44 101 GLY A C 1
ATOM 773 O O . GLY A 1 101 ? -2.315 -0.144 -12.784 1.00 92.44 101 GLY A O 1
ATOM 774 N N . GLY A 1 102 ? -3.519 -1.616 -13.991 1.00 93.25 102 GLY A N 1
ATOM 775 C CA . GLY A 1 102 ? -4.145 -2.261 -12.837 1.00 93.25 102 GLY A CA 1
ATOM 776 C C . GLY A 1 102 ? -5.223 -1.368 -12.223 1.00 93.25 102 GLY A C 1
ATOM 777 O O . GLY A 1 102 ? -5.998 -0.740 -12.947 1.00 93.25 102 GLY A O 1
ATOM 778 N N . VAL A 1 103 ? -5.285 -1.298 -10.891 1.00 92.88 103 VAL A N 1
ATOM 779 C CA . VAL A 1 103 ? -6.183 -0.342 -10.235 1.00 92.88 103 VAL A CA 1
ATOM 780 C C . VAL A 1 103 ? -5.707 1.087 -10.491 1.00 92.88 103 VAL A C 1
ATOM 782 O O . VAL A 1 103 ? -4.519 1.409 -10.368 1.00 92.88 103 VAL A O 1
ATOM 785 N N . LYS A 1 104 ? -6.654 1.957 -10.841 1.00 89.94 104 LYS A N 1
ATOM 786 C CA . LYS A 1 104 ? -6.396 3.385 -11.010 1.00 89.94 104 LYS A CA 1
ATOM 787 C C . LYS A 1 104 ? -6.220 4.029 -9.638 1.00 89.94 104 LYS A C 1
ATOM 789 O O . LYS A 1 104 ? -7.089 3.886 -8.783 1.00 89.94 104 LYS A O 1
ATOM 794 N N . MET A 1 105 ? -5.115 4.748 -9.455 1.00 89.94 105 MET A N 1
ATOM 795 C CA . MET A 1 105 ? -4.833 5.504 -8.236 1.00 89.94 105 MET A CA 1
ATOM 796 C C . MET A 1 105 ? -5.314 6.964 -8.379 1.00 89.94 105 MET A C 1
ATOM 798 O O . MET A 1 105 ? -5.187 7.529 -9.468 1.00 89.94 105 MET A O 1
ATOM 802 N N . PRO A 1 106 ? -5.849 7.601 -7.316 1.00 94.38 106 PRO A N 1
ATOM 803 C CA . PRO A 1 106 ? -6.101 7.042 -5.986 1.00 94.38 106 PRO A CA 1
ATOM 804 C C . PRO A 1 106 ? -7.212 5.982 -5.996 1.00 94.38 106 PRO A C 1
ATOM 806 O O . PRO A 1 106 ? -8.196 6.114 -6.720 1.00 94.38 106 PRO A O 1
ATOM 809 N N . PHE A 1 107 ? -7.053 4.949 -5.170 1.00 94.75 107 PHE A N 1
ATOM 810 C CA . PHE A 1 107 ? -8.000 3.844 -5.048 1.00 94.75 107 PHE A CA 1
ATOM 811 C C . PHE A 1 107 ? -8.506 3.741 -3.611 1.00 94.75 107 PHE A C 1
ATOM 813 O O . PHE A 1 107 ? -7.712 3.583 -2.684 1.00 94.75 107 PHE A O 1
ATOM 820 N N . THR A 1 108 ? -9.822 3.830 -3.421 1.00 95.62 108 THR A N 1
ATOM 821 C CA . THR A 1 108 ? -10.449 3.816 -2.093 1.00 95.62 108 THR A CA 1
ATOM 822 C C . THR A 1 108 ? -11.305 2.572 -1.913 1.00 95.62 108 THR A C 1
ATOM 824 O O . THR A 1 108 ? -12.123 2.237 -2.770 1.00 95.62 108 THR A O 1
ATOM 827 N N . ARG A 1 109 ? -11.146 1.917 -0.764 1.00 96.25 109 ARG A N 1
ATOM 828 C CA . ARG A 1 109 ? -11.989 0.813 -0.297 1.00 96.25 109 ARG A CA 1
ATOM 829 C C . ARG A 1 109 ? -12.343 1.018 1.168 1.00 96.25 109 ARG A C 1
ATOM 831 O O . ARG A 1 109 ? -11.642 1.735 1.877 1.00 96.25 109 ARG A O 1
ATOM 838 N N . THR A 1 110 ? -13.426 0.406 1.623 1.00 96.12 110 THR A N 1
ATOM 839 C CA . THR A 1 110 ? -13.702 0.328 3.061 1.00 96.12 110 THR A CA 1
ATOM 840 C C . THR A 1 110 ? -12.877 -0.779 3.708 1.00 96.12 110 THR A C 1
ATOM 842 O O . THR A 1 110 ? -12.455 -1.721 3.036 1.00 96.12 110 THR A O 1
ATOM 845 N N . TRP A 1 111 ? -12.699 -0.712 5.026 1.00 95.44 111 TRP A N 1
ATOM 846 C CA . TRP A 1 111 ? -12.143 -1.814 5.817 1.00 95.44 111 TRP A CA 1
ATOM 847 C C . TRP A 1 111 ? -12.811 -3.151 5.508 1.00 95.44 111 TRP A C 1
ATOM 849 O O . TRP A 1 111 ? -12.129 -4.126 5.227 1.00 95.44 111 TRP A O 1
ATOM 859 N N . SER A 1 112 ? -14.148 -3.201 5.507 1.00 95.81 112 SER A N 1
ATOM 860 C CA . SER A 1 112 ? -14.895 -4.432 5.226 1.00 95.81 112 SER A CA 1
ATOM 861 C C . SER A 1 112 ? -14.629 -4.987 3.824 1.00 95.81 112 SER A C 1
ATOM 863 O O . SER A 1 112 ? -14.556 -6.200 3.649 1.00 95.81 112 SER A O 1
ATOM 865 N N . GLN A 1 113 ? -14.438 -4.113 2.832 1.00 95.69 113 GLN A N 1
ATOM 866 C CA . GLN A 1 113 ? -14.084 -4.519 1.472 1.00 95.69 113 GLN A CA 1
ATOM 867 C C . GLN A 1 113 ? -12.658 -5.064 1.384 1.00 95.69 113 GLN A C 1
ATOM 869 O O . GLN A 1 113 ? -12.418 -5.959 0.583 1.00 95.69 113 GLN A O 1
ATOM 874 N N . LEU A 1 114 ? -11.722 -4.522 2.168 1.00 94.81 114 LEU A N 1
ATOM 875 C CA . LEU A 1 114 ? -10.331 -4.980 2.191 1.00 94.81 114 LEU A CA 1
ATOM 876 C C . LEU A 1 114 ? -10.151 -6.244 3.030 1.00 94.81 114 LEU A C 1
ATOM 878 O O . LEU A 1 114 ? -9.364 -7.096 2.655 1.00 94.81 114 LEU A O 1
ATOM 882 N N . LEU A 1 115 ? -10.928 -6.411 4.099 1.00 91.50 115 LEU A N 1
ATOM 883 C CA . LEU A 1 115 ? -10.963 -7.640 4.889 1.00 91.50 115 LEU A CA 1
ATOM 884 C C . LEU A 1 115 ? -11.361 -8.857 4.040 1.00 91.50 115 LEU A C 1
ATOM 886 O O . LEU A 1 115 ? -10.843 -9.948 4.244 1.00 91.50 115 LEU A O 1
ATOM 890 N N . GLY A 1 116 ? -12.288 -8.668 3.095 1.00 82.56 116 GLY A N 1
ATOM 891 C CA . GLY A 1 116 ? -12.737 -9.713 2.171 1.00 82.56 116 GLY A CA 1
ATOM 892 C C . GLY A 1 116 ? -11.959 -9.787 0.854 1.00 82.56 116 GLY A C 1
ATOM 893 O O . GLY A 1 116 ? -12.330 -10.581 -0.007 1.00 82.56 116 GLY A O 1
ATOM 894 N N . ALA A 1 117 ? -10.939 -8.946 0.653 1.00 78.81 117 ALA A N 1
ATOM 895 C CA . ALA A 1 117 ? -10.156 -8.907 -0.576 1.00 78.81 117 ALA A CA 1
ATOM 896 C C . ALA A 1 117 ? -8.699 -9.270 -0.292 1.00 78.81 117 ALA A C 1
ATOM 898 O O . ALA A 1 117 ? -8.024 -8.581 0.462 1.00 78.81 117 ALA A O 1
ATOM 899 N N . ASP A 1 118 ? -8.185 -10.294 -0.972 1.00 71.69 118 ASP A N 1
ATOM 900 C CA . ASP A 1 118 ? -6.826 -10.773 -0.713 1.00 71.69 118 ASP A CA 1
ATOM 901 C C . ASP A 1 118 ? -5.763 -9.707 -1.020 1.00 71.69 118 ASP A C 1
ATOM 903 O O . ASP A 1 118 ? -4.848 -9.483 -0.231 1.00 71.69 118 ASP A O 1
ATOM 907 N N . THR A 1 119 ? -5.862 -9.048 -2.182 1.00 92.06 119 THR A N 1
ATOM 908 C CA . THR A 1 119 ? -4.909 -8.027 -2.650 1.00 92.06 119 THR A CA 1
ATOM 909 C C . THR A 1 119 ? -5.470 -7.204 -3.805 1.00 92.06 119 THR A C 1
ATOM 911 O O . THR A 1 119 ? -6.445 -7.585 -4.455 1.00 92.06 119 THR A O 1
ATOM 914 N N . TYR A 1 120 ? -4.783 -6.116 -4.160 1.00 93.75 120 TYR A N 1
ATOM 915 C CA . TYR A 1 120 ? -4.894 -5.539 -5.500 1.00 93.75 120 TYR A CA 1
ATOM 916 C C . TYR A 1 120 ? -3.540 -5.064 -6.037 1.00 93.75 120 TYR A C 1
ATOM 918 O O . TYR A 1 120 ? -2.567 -4.888 -5.299 1.00 93.75 120 TYR A O 1
ATOM 926 N N . LYS A 1 121 ? -3.480 -4.858 -7.358 1.00 94.94 121 LYS A N 1
ATOM 927 C CA . LYS A 1 121 ? -2.254 -4.526 -8.091 1.00 94.94 121 LYS A CA 1
ATOM 928 C C . LYS A 1 121 ? -2.366 -3.186 -8.794 1.00 94.94 121 LYS A C 1
ATOM 930 O O . LYS A 1 121 ? -3.367 -2.901 -9.446 1.00 94.94 121 LYS A O 1
ATOM 935 N N . HIS A 1 122 ? -1.294 -2.419 -8.709 1.00 94.00 122 HIS A N 1
ATOM 936 C CA . HIS A 1 122 ? -1.045 -1.222 -9.492 1.00 94.00 122 HIS A CA 1
ATOM 937 C C . HIS A 1 122 ? 0.233 -1.430 -10.300 1.00 94.00 122 HIS A C 1
ATOM 939 O O . HIS A 1 122 ? 1.203 -1.993 -9.789 1.00 94.00 122 HIS A O 1
ATOM 945 N N . THR A 1 123 ? 0.245 -1.002 -11.556 1.00 92.31 123 THR A N 1
ATOM 946 C CA . THR A 1 123 ? 1.420 -1.143 -12.418 1.00 92.31 123 THR A CA 1
ATOM 947 C C . THR A 1 123 ? 1.867 0.198 -12.962 1.00 92.31 123 THR A C 1
ATOM 949 O O . THR A 1 123 ? 1.034 1.009 -13.364 1.00 92.31 123 THR A O 1
ATOM 952 N N . LEU A 1 124 ? 3.183 0.391 -13.034 1.00 90.75 124 LEU A N 1
ATOM 953 C CA . LEU A 1 124 ? 3.807 1.523 -13.715 1.00 90.75 124 LEU A CA 1
ATOM 954 C C . LEU A 1 124 ? 4.696 0.974 -14.825 1.00 90.75 124 LEU A C 1
ATOM 956 O O . LEU A 1 124 ? 5.549 0.121 -14.563 1.00 90.75 124 LEU A O 1
ATOM 960 N N . THR A 1 125 ? 4.492 1.463 -16.043 1.00 88.50 125 THR A N 1
ATOM 961 C CA . THR A 1 125 ? 5.166 0.958 -17.243 1.00 88.50 125 THR A CA 1
ATOM 962 C C . THR A 1 125 ? 5.871 2.087 -17.965 1.00 88.50 125 THR A C 1
ATOM 964 O O . THR A 1 125 ? 5.246 3.101 -18.265 1.00 88.50 125 THR A O 1
ATOM 967 N N . VAL A 1 126 ? 7.144 1.892 -18.299 1.00 87.25 126 VAL A N 1
ATOM 968 C CA . VAL A 1 126 ? 7.934 2.837 -19.100 1.00 87.25 126 VAL A CA 1
ATOM 969 C C . VAL A 1 126 ? 8.249 2.213 -20.456 1.00 87.25 126 VAL A C 1
ATOM 971 O O . VAL A 1 126 ? 8.603 1.036 -20.533 1.00 87.25 126 VAL A O 1
ATOM 974 N N . ALA A 1 127 ? 8.135 2.984 -21.537 1.00 84.25 127 ALA A N 1
ATOM 975 C CA . ALA A 1 127 ? 8.478 2.484 -22.867 1.00 84.25 127 ALA A CA 1
ATOM 976 C C . ALA A 1 127 ? 9.997 2.261 -23.014 1.00 84.25 127 ALA A C 1
ATOM 978 O O . ALA A 1 127 ? 10.809 2.794 -22.251 1.00 84.25 127 ALA A O 1
ATOM 979 N N . ALA A 1 128 ? 10.387 1.442 -23.990 1.00 81.50 128 ALA A N 1
ATOM 980 C CA . ALA A 1 128 ? 11.794 1.251 -24.336 1.00 81.50 128 ALA A CA 1
ATOM 981 C C . ALA A 1 128 ? 12.411 2.543 -24.902 1.00 81.50 128 ALA A C 1
ATOM 983 O O . ALA A 1 128 ? 11.710 3.370 -25.483 1.00 81.50 128 ALA A O 1
ATOM 984 N N . GLY A 1 129 ? 13.723 2.702 -24.732 1.00 79.62 129 GLY A N 1
ATOM 985 C CA . GLY A 1 129 ? 14.499 3.828 -25.260 1.00 79.62 129 GLY A CA 1
ATOM 986 C C . GLY A 1 129 ? 14.431 5.110 -24.428 1.00 79.62 129 GLY A C 1
ATOM 987 O O . GLY A 1 129 ? 14.960 6.131 -24.853 1.00 79.62 129 GLY A O 1
ATOM 988 N N . GLN A 1 130 ? 13.790 5.076 -23.259 1.00 83.44 130 GLN A N 1
ATOM 989 C CA . GLN A 1 130 ? 13.631 6.250 -22.395 1.00 83.44 130 GLN A CA 1
ATOM 990 C C . GLN A 1 130 ? 14.665 6.336 -21.262 1.00 83.44 130 GLN A C 1
ATOM 992 O O . GLN A 1 130 ? 14.560 7.223 -20.424 1.00 83.44 130 GLN A O 1
ATOM 997 N N . GLY A 1 131 ? 15.605 5.394 -21.168 1.00 79.12 131 GLY A N 1
ATOM 998 C CA . GLY A 1 131 ? 16.578 5.291 -20.082 1.00 79.12 131 GLY A CA 1
ATOM 999 C C . GLY A 1 131 ? 17.871 6.071 -20.276 1.00 79.12 131 GLY A C 1
ATOM 1000 O O . GLY A 1 131 ? 18.173 6.561 -21.361 1.00 79.12 131 GLY A O 1
ATOM 1001 N N . SER A 1 132 ? 18.644 6.181 -19.195 1.00 73.19 132 SER A N 1
ATOM 1002 C CA . SER A 1 132 ? 19.991 6.758 -19.212 1.00 73.19 132 SER A CA 1
ATOM 1003 C C . SER A 1 132 ? 20.979 5.813 -19.909 1.00 73.19 132 SER A C 1
ATOM 1005 O O . SER A 1 132 ? 20.879 4.597 -19.738 1.00 73.19 132 SER A O 1
ATOM 1007 N N . ASP A 1 133 ? 21.931 6.396 -20.643 1.00 60.31 133 ASP A N 1
ATOM 1008 C CA . ASP A 1 133 ? 22.953 5.759 -21.489 1.00 60.31 133 ASP A CA 1
ATOM 1009 C C . ASP A 1 133 ? 22.412 4.995 -22.717 1.00 60.31 133 ASP A C 1
ATOM 1011 O O . ASP A 1 133 ? 22.027 3.825 -22.667 1.00 60.31 133 ASP A O 1
ATOM 1015 N N . SER A 1 134 ? 22.400 5.717 -23.845 1.00 52.16 134 SER A N 1
ATOM 1016 C CA . SER A 1 134 ? 22.429 5.240 -25.239 1.00 52.16 134 SER A CA 1
ATOM 1017 C C . SER A 1 134 ? 22.225 3.731 -25.453 1.00 52.16 134 SER A C 1
ATOM 1019 O O . SER A 1 134 ? 23.187 2.980 -25.550 1.00 52.16 134 SER A O 1
ATOM 1021 N N . ALA A 1 135 ? 20.964 3.299 -25.597 1.00 53.03 135 ALA A N 1
ATOM 1022 C CA . ALA A 1 135 ? 20.480 1.999 -26.108 1.00 53.03 135 ALA A CA 1
ATOM 1023 C C . ALA A 1 135 ? 21.008 0.678 -25.483 1.00 53.03 135 ALA A C 1
ATOM 1025 O O . ALA A 1 135 ? 20.347 -0.350 -25.634 1.00 53.03 135 ALA A O 1
ATOM 1026 N N . LYS A 1 136 ? 22.154 0.662 -24.790 1.00 55.62 136 LYS A N 1
ATOM 1027 C CA . LYS A 1 136 ? 22.839 -0.542 -24.291 1.00 55.62 136 LYS A CA 1
ATOM 1028 C C . LYS A 1 136 ? 22.378 -0.952 -22.895 1.00 55.62 136 LYS A C 1
ATOM 1030 O O . LYS A 1 136 ? 22.370 -2.143 -22.601 1.00 55.62 136 LYS A O 1
ATOM 1035 N N . THR A 1 137 ? 22.017 0.004 -22.044 1.00 61.91 137 THR A N 1
ATOM 1036 C CA . THR A 1 137 ? 21.470 -0.255 -20.701 1.00 61.91 137 THR A CA 1
ATOM 1037 C C . THR A 1 137 ? 20.014 0.186 -20.605 1.00 61.91 137 THR A C 1
ATOM 1039 O O . THR A 1 137 ? 19.212 -0.550 -20.036 1.00 61.91 137 THR A O 1
ATOM 1042 N N . ASP A 1 138 ? 19.648 1.325 -21.216 1.00 74.50 138 ASP A N 1
ATOM 1043 C CA . ASP A 1 138 ? 18.269 1.850 -21.248 1.00 74.50 138 ASP A CA 1
ATOM 1044 C C . ASP A 1 138 ? 17.611 1.772 -19.853 1.00 74.50 138 ASP A C 1
ATOM 1046 O O . ASP A 1 138 ? 16.488 1.286 -19.674 1.00 74.50 138 ASP A O 1
ATOM 1050 N N . LEU A 1 139 ? 18.379 2.209 -18.849 1.00 78.62 139 LEU A N 1
ATOM 1051 C CA . LEU A 1 139 ? 18.040 2.109 -17.437 1.00 78.62 139 LEU A CA 1
ATOM 1052 C C . LEU A 1 139 ? 17.089 3.235 -17.034 1.00 78.62 139 LEU A C 1
ATOM 1054 O O . LEU A 1 139 ? 17.381 4.410 -17.250 1.00 78.62 139 LEU A O 1
ATOM 1058 N N . ILE A 1 140 ? 16.002 2.871 -16.363 1.00 81.25 140 ILE A N 1
ATOM 1059 C CA . ILE A 1 140 ? 15.135 3.801 -15.646 1.00 81.25 140 ILE A CA 1
ATOM 1060 C C . ILE A 1 140 ? 15.247 3.511 -14.157 1.00 81.25 140 ILE A C 1
ATOM 1062 O O . ILE A 1 140 ? 15.168 2.357 -13.733 1.00 81.25 140 ILE A O 1
ATOM 1066 N N . ALA A 1 141 ? 15.361 4.555 -13.350 1.00 82.38 141 ALA A N 1
ATOM 1067 C CA . ALA A 1 141 ? 15.182 4.482 -11.909 1.00 82.38 141 ALA A CA 1
ATOM 1068 C C . ALA A 1 141 ? 14.055 5.429 -11.490 1.00 82.38 141 ALA A C 1
ATOM 1070 O O . ALA A 1 141 ? 13.965 6.530 -12.020 1.00 82.38 141 ALA A O 1
ATOM 1071 N N . ALA A 1 142 ? 13.209 5.056 -10.532 1.00 84.12 142 ALA A N 1
ATOM 1072 C CA . ALA A 1 142 ? 12.235 5.997 -9.971 1.00 84.12 142 ALA A CA 1
ATOM 1073 C C . ALA A 1 142 ? 11.970 5.750 -8.507 1.00 84.12 142 ALA A C 1
ATOM 1075 O O . ALA A 1 142 ? 11.794 4.604 -8.146 1.00 84.12 142 ALA A O 1
ATOM 1076 N N . VAL A 1 143 ? 11.831 6.785 -7.686 1.00 85.31 143 VAL A N 1
ATOM 1077 C CA . VAL A 1 143 ? 11.323 6.637 -6.317 1.00 85.31 143 VAL A CA 1
ATOM 1078 C C . VAL A 1 143 ? 9.802 6.611 -6.363 1.00 85.31 143 VAL A C 1
ATOM 1080 O O . VAL A 1 143 ? 9.178 7.609 -6.720 1.00 85.31 143 VAL A O 1
ATOM 1083 N N . TYR A 1 144 ? 9.214 5.475 -5.996 1.00 87.00 144 TYR A N 1
ATOM 1084 C CA . TYR A 1 144 ? 7.772 5.344 -5.815 1.00 87.00 144 TYR A CA 1
ATOM 1085 C C . TYR A 1 144 ? 7.444 5.514 -4.330 1.00 87.00 144 TYR A C 1
ATOM 1087 O O . TYR A 1 144 ? 8.097 4.927 -3.474 1.00 87.00 144 TYR A O 1
ATOM 1095 N N . VAL A 1 145 ? 6.436 6.313 -4.003 1.00 87.94 145 VAL A N 1
ATOM 1096 C CA . VAL A 1 145 ? 5.992 6.516 -2.620 1.00 87.94 145 VAL A CA 1
ATOM 1097 C C . VAL A 1 145 ? 4.521 6.123 -2.527 1.00 87.94 145 VAL A C 1
ATOM 1099 O O . VAL A 1 145 ? 3.642 6.896 -2.925 1.00 87.94 145 VAL A O 1
ATOM 1102 N N . PRO A 1 146 ? 4.219 4.896 -2.068 1.00 90.25 146 PRO A N 1
ATOM 1103 C CA . PRO A 1 146 ? 2.869 4.561 -1.658 1.00 90.25 146 PRO A CA 1
ATOM 1104 C C . PRO A 1 146 ? 2.434 5.435 -0.478 1.00 90.25 146 PRO A C 1
ATOM 1106 O O . PRO A 1 146 ? 3.183 5.613 0.471 1.00 90.25 146 PRO A O 1
ATOM 1109 N N . ASN A 1 147 ? 1.203 5.932 -0.494 1.00 92.50 147 ASN A N 1
ATOM 1110 C CA . ASN A 1 147 ? 0.622 6.667 0.629 1.00 92.50 147 ASN A CA 1
ATOM 1111 C C . ASN A 1 147 ? -0.755 6.089 0.956 1.00 92.50 147 ASN A C 1
ATOM 1113 O O . ASN A 1 147 ? -1.585 5.908 0.066 1.00 92.50 147 ASN A O 1
ATOM 1117 N N . ILE A 1 148 ? -0.996 5.794 2.227 1.00 94.38 148 ILE A N 1
ATOM 1118 C CA . ILE A 1 148 ? -2.298 5.362 2.739 1.00 94.38 148 ILE A CA 1
ATOM 1119 C C . ILE A 1 148 ? -2.923 6.542 3.462 1.00 94.38 148 ILE A C 1
ATOM 1121 O O . ILE A 1 148 ? -2.244 7.217 4.222 1.00 94.38 148 ILE A O 1
ATOM 1125 N N . SER A 1 149 ? -4.209 6.793 3.254 1.00 94.44 149 SER A N 1
ATOM 1126 C CA . SER A 1 149 ? -4.977 7.820 3.954 1.00 94.44 149 SER A CA 1
ATOM 1127 C C . SER A 1 149 ? -6.255 7.212 4.509 1.00 94.44 149 SER A C 1
ATOM 1129 O O . SER A 1 149 ? -6.977 6.514 3.796 1.00 94.44 149 SER A O 1
ATOM 1131 N N . LEU A 1 150 ? -6.519 7.479 5.787 1.00 94.69 150 LEU A N 1
ATOM 1132 C CA . LEU A 1 150 ? -7.686 6.979 6.502 1.00 94.69 150 LEU A CA 1
ATOM 1133 C C . LEU A 1 150 ? -8.725 8.086 6.648 1.00 94.69 150 LEU A C 1
ATOM 1135 O O . LEU A 1 150 ? -8.381 9.240 6.905 1.00 94.69 150 LEU A O 1
ATOM 1139 N N . LYS A 1 151 ? -9.999 7.726 6.510 1.00 94.44 151 LYS A N 1
ATOM 1140 C CA . LYS A 1 151 ? -11.137 8.605 6.775 1.00 94.44 151 LYS A CA 1
ATOM 1141 C C . LYS A 1 151 ? -12.189 7.842 7.571 1.00 94.44 151 LYS A C 1
ATOM 1143 O O . LYS A 1 151 ? -12.754 6.871 7.067 1.00 94.44 151 LYS A O 1
ATOM 1148 N N . ALA A 1 152 ? -12.477 8.303 8.786 1.00 92.69 152 ALA A N 1
ATOM 1149 C CA . ALA A 1 152 ? -13.568 7.746 9.578 1.00 92.69 152 ALA A CA 1
ATOM 1150 C C . ALA A 1 152 ? -14.938 7.987 8.912 1.00 92.69 152 ALA A C 1
ATOM 1152 O O . ALA A 1 152 ? -15.125 8.999 8.222 1.00 92.69 152 ALA A O 1
ATOM 1153 N N . PRO A 1 153 ? -15.896 7.064 9.099 1.00 93.06 153 PRO A N 1
ATOM 1154 C CA . PRO A 1 153 ? -17.269 7.255 8.647 1.00 93.06 153 PRO A CA 1
ATOM 1155 C C . PRO A 1 153 ? -17.982 8.365 9.448 1.00 93.06 153 PRO A C 1
ATOM 1157 O O . PRO A 1 153 ? -17.506 8.771 10.509 1.00 93.06 153 PRO A O 1
ATOM 1160 N N . PRO A 1 154 ? -19.139 8.863 8.970 1.00 90.25 154 PRO A N 1
ATOM 1161 C CA . PRO A 1 154 ? -19.937 9.844 9.706 1.00 90.25 154 PRO A CA 1
ATOM 1162 C C . PRO A 1 154 ? -20.253 9.392 11.138 1.00 90.25 154 PRO A C 1
ATOM 1164 O O . PRO A 1 154 ? -20.440 8.202 11.379 1.00 90.25 154 PRO A O 1
ATOM 1167 N N . ALA A 1 155 ? -20.348 10.351 12.062 1.00 87.19 155 ALA A N 1
ATOM 1168 C CA . ALA A 1 155 ? -20.564 10.144 13.503 1.00 87.19 155 ALA A CA 1
ATOM 1169 C C . ALA A 1 155 ? -19.419 9.450 14.270 1.00 87.19 155 ALA A C 1
ATOM 1171 O O . ALA A 1 155 ? -19.529 9.281 15.483 1.00 87.19 155 ALA A O 1
ATOM 1172 N N . TRP A 1 156 ? -18.312 9.119 13.598 1.00 89.88 156 TRP A N 1
ATOM 1173 C CA . TRP A 1 156 ? -17.116 8.558 14.217 1.00 89.88 156 TRP A CA 1
ATOM 1174 C C . TRP A 1 156 ? -15.924 9.500 14.085 1.00 89.88 156 TRP A C 1
ATOM 1176 O O . TRP A 1 156 ? -15.723 10.147 13.056 1.00 89.88 156 TRP A O 1
ATOM 1186 N N . SER A 1 157 ? -15.082 9.512 15.109 1.00 88.50 157 SER A N 1
ATOM 1187 C CA . SER A 1 157 ? -13.705 9.987 15.014 1.00 88.50 157 SER A CA 1
ATOM 1188 C C . SER A 1 157 ? -12.765 8.922 15.574 1.00 88.50 157 SER A C 1
ATOM 1190 O O . SER A 1 157 ? -13.189 7.979 16.245 1.00 88.50 157 SER A O 1
ATOM 1192 N N . SER A 1 158 ? -11.481 9.026 15.253 1.00 83.62 158 SER A N 1
ATOM 1193 C CA . SER A 1 158 ? -10.457 8.165 15.827 1.00 83.62 158 SER A CA 1
ATOM 1194 C C . SER A 1 158 ? -9.118 8.880 15.933 1.00 83.62 158 SER A C 1
ATOM 1196 O O . SER A 1 158 ? -8.876 9.909 15.293 1.00 83.62 158 SER A O 1
ATOM 1198 N N . LEU A 1 159 ? -8.261 8.351 16.799 1.00 85.00 159 LEU A N 1
ATOM 1199 C CA . LEU A 1 159 ? -6.913 8.841 17.024 1.00 85.00 159 LEU A CA 1
ATOM 1200 C C . LEU A 1 159 ? -5.910 7.687 16.869 1.00 85.00 159 LEU A C 1
ATOM 1202 O O . LEU A 1 159 ? -6.069 6.668 17.542 1.00 85.00 159 LEU A O 1
ATOM 1206 N N . PRO A 1 160 ? -4.881 7.838 16.020 1.00 78.50 160 PRO A N 1
ATOM 1207 C CA . PRO A 1 160 ? -4.769 8.840 14.961 1.00 78.50 160 PRO A CA 1
ATOM 1208 C C . PRO A 1 160 ? -5.633 8.471 13.733 1.00 78.50 160 PRO A C 1
ATOM 1210 O O . PRO A 1 160 ? -5.477 7.398 13.157 1.00 78.50 160 PRO A O 1
ATOM 1213 N N . ILE A 1 161 ? -6.478 9.385 13.238 1.00 65.50 161 ILE A N 1
ATOM 1214 C CA . ILE A 1 161 ? -6.880 9.373 11.814 1.00 65.50 161 ILE A CA 1
ATOM 1215 C C . ILE A 1 161 ? -5.753 10.043 11.051 1.00 65.50 161 ILE A C 1
ATOM 1217 O O . ILE A 1 161 ? -5.828 11.211 10.671 1.00 65.50 161 ILE A O 1
ATOM 1221 N N . THR A 1 162 ? -4.649 9.328 10.884 1.00 69.81 162 THR A N 1
ATOM 1222 C CA . THR A 1 162 ? -3.592 9.783 9.994 1.00 69.81 162 THR A CA 1
ATOM 1223 C C . THR A 1 162 ? -3.230 8.687 9.021 1.00 69.81 162 THR A C 1
ATOM 1225 O O . THR A 1 162 ? -3.286 7.489 9.292 1.00 69.81 162 THR A O 1
ATOM 1228 N N . GLY A 1 163 ? -2.928 9.143 7.815 1.00 77.00 163 GLY A N 1
ATOM 1229 C CA . GLY A 1 163 ? -2.324 8.314 6.806 1.00 77.00 163 GLY A CA 1
ATOM 1230 C C . GLY A 1 163 ? -0.851 8.032 7.083 1.00 77.00 163 GLY A C 1
ATOM 1231 O O . GLY A 1 163 ? -0.287 8.344 8.133 1.00 77.00 163 GLY A O 1
ATOM 1232 N N . GLY A 1 164 ? -0.185 7.465 6.094 1.00 80.75 164 GLY A N 1
ATOM 1233 C CA . GLY A 1 164 ? 1.246 7.264 6.132 1.00 80.75 164 GLY A CA 1
ATOM 1234 C C . GLY A 1 164 ? 1.825 7.006 4.768 1.00 80.75 164 GLY A C 1
ATOM 1235 O O . GLY A 1 164 ? 1.221 6.296 3.966 1.00 80.75 164 GLY A O 1
ATOM 1236 N N . ASP A 1 165 ? 3.024 7.528 4.564 1.00 83.75 165 ASP A N 1
ATOM 1237 C CA . ASP A 1 165 ? 3.865 7.093 3.466 1.00 83.75 165 ASP A CA 1
ATOM 1238 C C . ASP A 1 165 ? 4.453 5.725 3.804 1.00 83.75 165 ASP A C 1
ATOM 1240 O O . ASP A 1 165 ? 4.956 5.483 4.904 1.00 83.75 165 ASP A O 1
ATOM 1244 N N . LEU A 1 166 ? 4.372 4.829 2.836 1.00 76.56 166 LEU A N 1
ATOM 1245 C CA . LEU A 1 166 ? 5.251 3.688 2.708 1.00 76.56 166 LEU A CA 1
ATOM 1246 C C . LEU A 1 166 ? 6.353 4.156 1.753 1.00 76.56 166 LEU A C 1
ATOM 1248 O O . LEU A 1 166 ? 6.077 4.797 0.743 1.00 76.56 166 LEU A O 1
ATOM 1252 N N . PHE A 1 167 ? 7.614 3.899 2.072 1.00 73.69 167 PHE A N 1
ATOM 1253 C CA . PHE A 1 167 ? 8.730 4.379 1.259 1.00 73.69 167 PHE A CA 1
ATOM 1254 C C . PHE A 1 167 ? 9.271 3.249 0.390 1.00 73.69 167 PHE A C 1
ATOM 1256 O O . PHE A 1 167 ? 9.651 2.200 0.906 1.00 73.69 167 PHE A O 1
ATOM 1263 N N . MET A 1 168 ? 9.343 3.456 -0.926 1.00 72.88 168 MET A N 1
ATOM 1264 C CA . MET A 1 168 ? 9.938 2.491 -1.846 1.00 72.88 168 MET A CA 1
ATOM 1265 C C . MET A 1 168 ? 11.120 3.124 -2.593 1.00 72.88 168 MET A C 1
ATOM 1267 O O . MET A 1 168 ? 10.971 4.000 -3.445 1.00 72.88 168 MET A O 1
ATOM 1271 N N . LEU A 1 169 ? 12.323 2.653 -2.247 1.00 63.47 169 LEU A N 1
ATOM 1272 C CA . LEU A 1 169 ? 13.580 2.989 -2.924 1.00 63.47 169 LEU A CA 1
ATOM 1273 C C . LEU A 1 169 ? 13.542 2.616 -4.405 1.00 63.47 169 LEU A C 1
ATOM 1275 O O . LEU A 1 169 ? 12.756 1.747 -4.782 1.00 63.47 169 LEU A O 1
ATOM 1279 N N . PRO A 1 170 ? 14.399 3.233 -5.241 1.00 57.91 170 PRO A N 1
ATOM 1280 C CA . PRO A 1 170 ? 14.127 3.294 -6.656 1.00 57.91 170 PRO A CA 1
ATOM 1281 C C . PRO A 1 170 ? 14.107 1.915 -7.324 1.00 57.91 170 PRO A C 1
ATOM 1283 O O . PRO A 1 170 ? 15.178 1.313 -7.473 1.00 57.91 170 PRO A O 1
ATOM 1286 N N . PRO A 1 171 ? 12.940 1.400 -7.766 1.00 59.94 171 PRO A N 1
ATOM 1287 C CA . PRO A 1 171 ? 12.886 0.365 -8.781 1.00 59.94 171 PRO A CA 1
ATOM 1288 C C . PRO A 1 171 ? 13.783 0.728 -9.957 1.00 59.94 171 PRO A C 1
ATOM 1290 O O . PRO A 1 171 ? 13.677 1.818 -10.517 1.00 59.94 171 PRO A O 1
ATOM 1293 N N . ARG A 1 172 ? 14.672 -0.199 -10.316 1.00 65.31 172 ARG A N 1
ATOM 1294 C CA . ARG A 1 172 ? 15.511 -0.098 -11.509 1.00 65.31 172 ARG A CA 1
ATOM 1295 C C . ARG A 1 172 ? 14.888 -0.946 -12.613 1.00 65.31 172 ARG A C 1
ATOM 1297 O O . ARG A 1 172 ? 14.982 -2.173 -12.571 1.00 65.31 172 ARG A O 1
ATOM 1304 N N . TRP A 1 173 ? 14.252 -0.299 -13.584 1.00 67.06 173 TRP A N 1
ATOM 1305 C CA . TRP A 1 173 ? 13.835 -0.938 -14.829 1.00 67.06 173 TRP A CA 1
ATOM 1306 C C . TRP A 1 173 ? 15.035 -0.935 -15.778 1.00 67.06 173 TRP A C 1
ATOM 1308 O O . TRP A 1 173 ? 15.384 0.098 -16.338 1.00 67.06 173 TRP A O 1
ATOM 1318 N N . ASP A 1 174 ? 15.718 -2.067 -15.898 1.00 59.94 174 ASP A N 1
ATOM 1319 C CA . ASP A 1 174 ? 16.956 -2.195 -16.676 1.00 59.94 174 ASP A CA 1
ATOM 1320 C C . ASP A 1 174 ? 16.737 -3.085 -17.912 1.00 59.94 174 ASP A C 1
ATOM 1322 O O . ASP A 1 174 ? 15.999 -4.073 -17.838 1.00 59.94 174 ASP A O 1
ATOM 1326 N N . LYS A 1 175 ? 17.411 -2.754 -19.020 1.00 53.47 175 LYS A N 1
ATOM 1327 C CA . LYS A 1 175 ? 17.569 -3.569 -20.236 1.00 53.47 175 LYS A CA 1
ATOM 1328 C C . LYS A 1 175 ? 19.055 -3.869 -20.498 1.00 53.47 175 LYS A C 1
ATOM 1330 O O . LYS A 1 175 ? 19.489 -3.930 -21.645 1.00 53.47 175 LYS A O 1
ATOM 1335 N N . ALA A 1 176 ? 19.866 -4.028 -19.457 1.00 49.09 176 ALA A N 1
ATOM 1336 C CA . ALA A 1 176 ? 21.276 -4.341 -19.632 1.00 49.09 176 ALA A CA 1
ATOM 1337 C C . ALA A 1 176 ? 21.490 -5.622 -20.469 1.00 49.09 176 ALA A C 1
ATOM 1339 O O . ALA A 1 176 ? 20.665 -6.534 -20.407 1.00 49.09 176 ALA A O 1
ATOM 1340 N N . PRO A 1 177 ? 22.610 -5.744 -21.207 1.00 44.00 177 PRO A N 1
ATOM 1341 C CA . PRO A 1 177 ? 22.788 -6.730 -22.286 1.00 44.00 177 PRO A CA 1
ATOM 1342 C C . PRO A 1 177 ? 22.716 -8.205 -21.865 1.00 44.00 177 PRO A C 1
ATOM 1344 O O . PRO A 1 177 ? 22.535 -9.078 -22.705 1.00 44.00 177 PRO A O 1
ATOM 1347 N N . TYR A 1 178 ? 22.840 -8.505 -20.568 1.00 50.00 178 TYR A N 1
ATOM 1348 C CA . TYR A 1 178 ? 22.606 -9.849 -20.021 1.00 50.00 178 TYR A CA 1
ATOM 1349 C C . TYR A 1 178 ? 21.102 -10.204 -19.919 1.00 50.00 178 TYR A C 1
ATOM 1351 O O . TYR A 1 178 ? 20.747 -11.292 -19.458 1.00 50.00 178 TYR A O 1
ATOM 1359 N N . LEU A 1 179 ? 20.203 -9.289 -20.298 1.00 40.50 179 LEU A N 1
ATOM 1360 C CA . LEU A 1 179 ? 18.757 -9.481 -20.376 1.00 40.50 179 LEU A CA 1
ATOM 1361 C C . LEU A 1 179 ? 18.354 -9.736 -21.846 1.00 40.50 179 LEU A C 1
ATOM 1363 O O . LEU A 1 179 ? 18.653 -8.900 -22.695 1.00 40.50 179 LEU A O 1
ATOM 1367 N N . PRO A 1 180 ? 17.660 -10.850 -22.160 1.00 43.22 180 PRO A N 1
ATOM 1368 C CA . PRO A 1 180 ? 17.338 -11.329 -23.517 1.00 43.22 180 PRO A CA 1
ATOM 1369 C C . PRO A 1 180 ? 16.657 -10.399 -24.535 1.00 43.22 180 PRO A C 1
ATOM 1371 O O . PRO A 1 180 ? 16.360 -10.857 -25.629 1.00 43.22 180 PRO A O 1
ATOM 1374 N N . ASN A 1 181 ? 16.385 -9.129 -24.240 1.00 43.78 181 ASN A N 1
ATOM 1375 C CA . ASN A 1 181 ? 15.603 -8.268 -25.133 1.00 43.78 181 ASN A CA 1
ATOM 1376 C C . ASN A 1 181 ? 16.474 -7.301 -25.950 1.00 43.78 181 ASN A C 1
ATOM 1378 O O . ASN A 1 181 ? 15.969 -6.282 -26.417 1.00 43.78 181 ASN A O 1
ATOM 1382 N N . ALA A 1 182 ? 17.776 -7.568 -26.114 1.00 43.00 182 ALA A N 1
ATOM 1383 C CA . ALA A 1 182 ? 18.679 -6.715 -26.895 1.00 43.00 182 ALA A CA 1
ATOM 1384 C C . ALA A 1 182 ? 18.215 -6.495 -28.351 1.00 43.00 182 ALA A C 1
ATOM 1386 O O . ALA A 1 182 ? 18.583 -5.481 -28.935 1.00 43.00 182 ALA A O 1
ATOM 1387 N N . GLU A 1 183 ? 17.325 -7.331 -28.886 1.00 40.44 183 GLU A N 1
ATOM 1388 C CA . GLU A 1 183 ? 16.813 -7.205 -30.250 1.00 40.44 183 GLU A CA 1
ATOM 1389 C C . GLU A 1 183 ? 15.355 -6.733 -30.254 1.00 40.44 183 GLU A C 1
ATOM 1391 O O . GLU A 1 183 ? 14.447 -7.368 -29.716 1.00 40.44 183 GLU A O 1
ATOM 1396 N N . GLY A 1 184 ? 15.160 -5.536 -30.806 1.00 40.69 184 GLY A N 1
ATOM 1397 C CA . GLY A 1 184 ? 13.853 -4.954 -31.051 1.00 40.69 184 GLY A CA 1
ATOM 1398 C C . GLY A 1 184 ? 13.182 -5.618 -32.246 1.00 40.69 184 GLY A C 1
ATOM 1399 O O . GLY A 1 184 ? 13.793 -5.839 -33.286 1.00 40.69 184 GLY A O 1
ATOM 1400 N N . VAL A 1 185 ? 11.896 -5.883 -32.067 1.00 42.78 185 VAL A N 1
ATOM 1401 C CA . VAL A 1 185 ? 10.905 -6.114 -33.114 1.00 42.78 185 VAL A CA 1
ATOM 1402 C C . VAL A 1 185 ? 11.058 -5.058 -34.219 1.00 42.78 185 VAL A C 1
ATOM 1404 O O . VAL A 1 185 ? 10.807 -3.881 -33.966 1.00 42.78 185 VAL A O 1
ATOM 1407 N N . HIS A 1 186 ? 11.400 -5.481 -35.438 1.00 34.88 186 HIS A N 1
ATOM 1408 C CA . HIS A 1 186 ? 11.089 -4.742 -36.663 1.00 34.88 186 HIS A CA 1
ATOM 1409 C C . HIS A 1 186 ? 10.210 -5.608 -37.578 1.00 34.88 186 HIS A C 1
ATOM 1411 O O . HIS A 1 186 ? 10.642 -6.628 -38.098 1.00 34.88 186 HIS A O 1
ATOM 1417 N N . GLN A 1 187 ? 8.952 -5.162 -37.664 1.00 32.38 187 GLN A N 1
ATOM 1418 C CA . GLN A 1 187 ? 7.979 -5.219 -38.763 1.00 32.38 187 GLN A CA 1
ATOM 1419 C C . GLN A 1 187 ? 7.778 -6.506 -39.578 1.00 32.38 187 GLN A C 1
ATOM 1421 O O . GLN A 1 187 ? 8.598 -6.914 -40.390 1.00 32.38 187 GLN A O 1
ATOM 1426 N N . ALA A 1 188 ? 6.551 -7.022 -39.470 1.00 33.91 188 ALA A N 1
ATOM 1427 C CA . ALA A 1 188 ? 5.849 -7.634 -40.590 1.00 33.91 188 ALA A CA 1
ATOM 1428 C C . ALA A 1 188 ? 5.406 -6.547 -41.595 1.00 33.91 188 ALA A C 1
ATOM 1430 O O . ALA A 1 188 ? 4.898 -5.509 -41.160 1.00 33.91 188 ALA A O 1
ATOM 1431 N N . GLY A 1 189 ? 5.542 -6.825 -42.897 1.00 31.73 189 GLY A N 1
ATOM 1432 C CA . GLY A 1 189 ? 4.845 -6.127 -43.988 1.00 31.73 189 GLY A CA 1
ATOM 1433 C C . GLY A 1 189 ? 5.739 -5.713 -45.163 1.00 31.73 189 GLY A C 1
ATOM 1434 O O . GLY A 1 189 ? 6.484 -4.754 -45.009 1.00 31.73 189 GLY A O 1
ATOM 1435 N N . ASP A 1 190 ? 5.568 -6.427 -46.287 1.00 34.56 190 ASP A N 1
ATOM 1436 C CA . ASP A 1 190 ? 5.745 -6.028 -47.702 1.00 34.56 190 ASP A CA 1
ATOM 1437 C C . ASP A 1 190 ? 7.177 -5.622 -48.152 1.00 34.56 190 ASP A C 1
ATOM 1439 O O . ASP A 1 190 ? 7.817 -4.763 -47.566 1.00 34.56 190 ASP A O 1
ATOM 1443 N N . ASP A 1 191 ? 7.835 -6.247 -49.135 1.00 34.94 191 ASP A N 1
ATOM 1444 C CA . ASP A 1 191 ? 7.372 -6.578 -50.483 1.00 34.94 191 ASP A CA 1
ATOM 1445 C C . ASP A 1 191 ? 8.058 -7.826 -51.071 1.00 34.94 191 ASP A C 1
ATOM 1447 O O . ASP A 1 191 ? 9.237 -8.117 -50.851 1.00 34.94 191 ASP A O 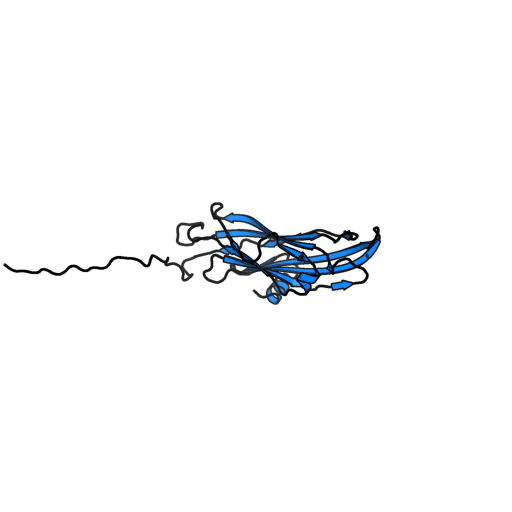1
ATOM 1451 N N . ALA A 1 192 ? 7.293 -8.538 -51.892 1.00 39.34 192 ALA A N 1
ATOM 1452 C CA . ALA A 1 192 ? 7.745 -9.607 -52.766 1.00 39.34 192 ALA A CA 1
ATOM 1453 C C . ALA A 1 192 ? 8.388 -9.055 -54.054 1.00 39.34 192 ALA A C 1
ATOM 1455 O O . ALA A 1 192 ? 7.782 -8.217 -54.713 1.00 39.34 192 ALA A O 1
ATOM 1456 N N . ALA A 1 193 ? 9.554 -9.590 -54.445 1.00 36.69 193 ALA A N 1
ATOM 1457 C CA . ALA A 1 193 ? 9.856 -10.144 -55.783 1.00 36.69 193 ALA A CA 1
ATOM 1458 C C . ALA A 1 193 ? 11.378 -10.299 -56.015 1.00 36.69 193 ALA A C 1
ATOM 1460 O O . ALA A 1 193 ? 12.123 -9.335 -55.842 1.00 36.69 193 ALA A O 1
ATOM 1461 N N . PRO A 1 194 ? 11.858 -11.459 -56.507 1.00 41.09 194 PRO A N 1
ATOM 1462 C CA . PRO A 1 194 ? 13.150 -11.568 -57.170 1.00 41.09 194 PRO A CA 1
ATOM 1463 C C . PRO A 1 194 ? 12.969 -11.525 -58.701 1.00 41.09 194 PRO A C 1
ATOM 1465 O O . PRO A 1 194 ? 12.400 -12.440 -59.292 1.00 41.09 194 PRO A O 1
ATOM 1468 N N . HIS A 1 195 ? 13.489 -10.489 -59.359 1.00 38.69 195 HIS A N 1
ATOM 1469 C CA . HIS A 1 195 ? 13.964 -10.602 -60.745 1.00 38.69 195 HIS A CA 1
ATOM 1470 C C . HIS A 1 195 ? 15.419 -11.091 -60.632 1.00 38.69 195 HIS A C 1
ATOM 1472 O O . HIS A 1 195 ? 16.216 -10.462 -59.947 1.00 38.69 195 HIS A O 1
ATOM 1478 N N . GLY A 1 196 ? 15.810 -12.269 -61.110 1.00 36.66 196 GLY A N 1
ATOM 1479 C CA . GLY A 1 196 ? 15.621 -12.770 -62.464 1.00 36.66 196 GLY A CA 1
ATOM 1480 C C . GLY A 1 196 ? 16.975 -12.654 -63.164 1.00 36.66 196 GLY A C 1
ATOM 1481 O O . GLY A 1 196 ? 17.321 -11.581 -63.647 1.00 36.66 196 GLY A O 1
ATOM 1482 N N . GLU A 1 197 ? 17.758 -13.736 -63.125 1.00 40.72 197 GLU A N 1
ATOM 1483 C CA . GLU A 1 197 ? 18.996 -13.905 -63.889 1.00 40.72 197 GLU A CA 1
ATOM 1484 C C . GLU A 1 197 ? 18.763 -13.612 -65.375 1.00 40.72 197 GLU A C 1
ATOM 1486 O O . GLU A 1 197 ? 17.838 -14.155 -65.977 1.00 40.72 197 GLU A O 1
ATOM 1491 N N . GLU A 1 198 ? 19.664 -12.857 -65.999 1.00 40.62 198 GLU A N 1
ATOM 1492 C CA . GLU A 1 198 ? 19.846 -12.933 -67.445 1.00 40.62 198 GLU A CA 1
ATOM 1493 C C . GLU A 1 198 ? 21.342 -12.964 -67.767 1.00 40.62 198 GLU A C 1
ATOM 1495 O O . GLU A 1 198 ? 22.031 -11.951 -67.859 1.00 40.62 198 GLU A O 1
ATOM 1500 N N . GLY A 1 199 ? 21.861 -14.183 -67.908 1.00 37.62 199 GLY A N 1
ATOM 1501 C CA . GLY A 1 199 ? 23.046 -14.432 -68.709 1.00 37.62 199 GLY A CA 1
ATOM 1502 C C . GLY A 1 199 ? 22.641 -14.556 -70.176 1.00 37.62 199 GLY A C 1
ATOM 1503 O O . GLY A 1 199 ? 21.761 -15.350 -70.511 1.00 37.62 199 GLY A O 1
ATOM 1504 N N . ARG A 1 200 ? 23.325 -13.845 -71.077 1.00 45.53 200 ARG A N 1
ATOM 1505 C CA . ARG A 1 200 ? 23.464 -14.306 -72.461 1.00 45.53 200 ARG A CA 1
ATOM 1506 C C . ARG A 1 200 ? 24.737 -13.802 -73.125 1.00 45.53 200 ARG A C 1
ATOM 1508 O O . ARG A 1 200 ? 25.089 -12.632 -73.074 1.00 45.53 200 ARG A O 1
ATOM 1515 N N . SER A 1 201 ? 25.380 -14.773 -73.751 1.00 46.50 201 SER A N 1
ATOM 1516 C CA . SER A 1 201 ? 26.578 -14.767 -74.574 1.00 46.50 201 SER A CA 1
ATOM 1517 C C . SER A 1 201 ? 26.607 -13.692 -75.665 1.00 46.50 201 SER A C 1
ATOM 1519 O O . SER A 1 201 ? 25.606 -13.496 -76.355 1.00 46.50 201 SER A O 1
ATOM 1521 N N . ARG A 1 202 ? 27.796 -13.144 -75.931 1.00 52.44 202 ARG A N 1
ATOM 1522 C CA . ARG A 1 202 ? 28.596 -13.398 -77.145 1.00 52.44 202 ARG A CA 1
ATOM 1523 C C . ARG A 1 202 ? 30.023 -12.901 -76.955 1.00 52.44 202 ARG A C 1
ATOM 1525 O O . ARG A 1 202 ? 30.184 -11.852 -76.303 1.00 52.44 202 ARG A O 1
#

Foldseek 3Di:
DDPVCFCVQPVPHQKGDPDLFKIKGKDKDKKFKDFPRDGFWIWIKMKMWIWGAPFPFQKIKTKIFIDDTDIDGDHQQQAKKKWKAKDFPDKVVNQWDKDKDWDDPRDIDGNNRRVPDGITIIMIGTDAPCHPDDLQKSKMWTWMKMKMAIDGDPSMDIPPNGIDIRTDGINIPIPHPVGPPSDDDDDDDDDDDDDDDDDDDD

Sequence (202 aa):
MTTQECVAGLATKTFYIKSRYALCSGKQFEQVWLRNGEPVGTSHFDVLAIGTIPKNSRTITVTYYFTDFTAAKENGAAAMGITTKGSITHLWPSTAAYTQGGVKMPFTRTWSQLLGADTYKHTLTVAAGQGSDSAKTDLIAAVYVPNISLKAPPAWSSLPITGGDLFMLPPRWDKAPYLPNAEGVHQAGDDAAPHGEEGRSR

Secondary structure (DSSP, 8-state):
--HHHHHHHHTTSSEEEEETTEEEEEEEEEEEEEETTEEEEEEEEEEEEEEE--TT-SEEEEEEEEEEEEEEES--GGG-EEEEEEEEEEEESTT--EEEEESPSSEEEEHHHHHT--EEEEEEEE-TT-SBSTTTT-BEEEEEEEEEEEEPPTT-EEET---EEPPB---EE---TTSTT-S-------------------

pLDDT: mean 80.96, std 18.51, range [31.73, 97.12]

Organism: NCBI:txid1283301